Protein AF-A0A7U9Q1A0-F1 (afdb_monomer_lite)

Radius of gyration: 21.92 Å; chains: 1; bounding box: 42×41×67 Å

Structure (mmCIF, N/CA/C/O backbone):
data_AF-A0A7U9Q1A0-F1
#
_entry.id   AF-A0A7U9Q1A0-F1
#
loop_
_atom_site.group_PDB
_atom_site.id
_atom_site.type_symbol
_atom_site.label_atom_id
_atom_site.label_alt_id
_atom_site.label_comp_id
_atom_site.label_asym_id
_atom_site.label_entity_id
_atom_site.label_seq_id
_atom_site.pdbx_PDB_ins_code
_atom_site.Cartn_x
_atom_site.Cartn_y
_atom_site.Cartn_z
_atom_site.occupancy
_atom_site.B_iso_or_equiv
_atom_site.auth_seq_id
_atom_site.auth_comp_id
_atom_site.auth_asym_id
_atom_site.auth_atom_id
_atom_site.pdbx_PDB_model_num
ATOM 1 N N . MET A 1 1 ? 3.629 -5.678 -28.309 1.00 75.94 1 MET A N 1
ATOM 2 C CA . MET A 1 1 ? 3.107 -4.528 -27.542 1.00 75.94 1 MET A CA 1
ATOM 3 C C . MET A 1 1 ? 1.794 -4.875 -26.852 1.00 75.94 1 MET A C 1
ATOM 5 O O . MET A 1 1 ? 1.834 -5.005 -25.643 1.00 75.94 1 MET A O 1
ATOM 9 N N . ARG A 1 2 ? 0.699 -5.153 -27.579 1.00 79.12 2 ARG A N 1
ATOM 10 C CA . ARG A 1 2 ? -0.593 -5.603 -27.007 1.00 79.12 2 ARG A CA 1
ATOM 11 C C . ARG A 1 2 ? -0.468 -6.622 -25.863 1.00 79.12 2 ARG A C 1
ATOM 13 O O . ARG A 1 2 ? -0.875 -6.323 -24.754 1.00 79.12 2 ARG A O 1
ATOM 20 N N . GLU A 1 3 ? 0.180 -7.761 -26.109 1.00 81.19 3 GLU A N 1
ATOM 21 C CA . GLU A 1 3 ? 0.353 -8.835 -25.109 1.00 81.19 3 GLU A CA 1
ATOM 22 C C . GLU A 1 3 ? 1.039 -8.371 -23.814 1.00 81.19 3 GLU A C 1
ATOM 24 O O . GLU A 1 3 ? 0.723 -8.864 -22.742 1.00 81.19 3 GLU A O 1
ATOM 29 N N . ARG A 1 4 ? 1.957 -7.398 -23.892 1.00 81.75 4 ARG A N 1
ATOM 30 C CA . ARG A 1 4 ? 2.630 -6.841 -22.708 1.00 81.75 4 ARG A CA 1
ATOM 31 C C . ARG A 1 4 ? 1.710 -5.917 -21.911 1.00 81.75 4 ARG A C 1
ATOM 33 O O . ARG A 1 4 ? 1.727 -5.973 -20.691 1.00 81.75 4 ARG A O 1
ATOM 40 N N . GLY A 1 5 ? 0.890 -5.110 -22.589 1.00 80.75 5 GLY A N 1
ATOM 41 C CA . GLY A 1 5 ? -0.147 -4.310 -21.928 1.00 80.75 5 GLY A CA 1
ATOM 42 C C . GLY A 1 5 ? -1.235 -5.184 -21.293 1.00 80.75 5 GLY A C 1
ATOM 43 O O . GLY A 1 5 ? -1.665 -4.916 -20.179 1.00 80.75 5 GLY A O 1
ATOM 44 N N . GLU A 1 6 ? -1.630 -6.274 -21.960 1.00 82.31 6 GLU A N 1
ATOM 45 C CA . GLU A 1 6 ? -2.558 -7.274 -21.406 1.00 82.31 6 GLU A CA 1
ATOM 46 C C . GLU A 1 6 ? -1.963 -7.986 -20.186 1.00 82.31 6 GLU A C 1
ATOM 48 O O . GLU A 1 6 ? -2.653 -8.159 -19.186 1.00 82.31 6 GLU A O 1
ATOM 53 N N . ALA A 1 7 ? -0.678 -8.351 -20.232 1.00 81.81 7 ALA A N 1
ATOM 54 C CA . ALA A 1 7 ? 0.013 -8.956 -19.097 1.00 81.81 7 ALA A CA 1
ATOM 55 C C . ALA A 1 7 ? 0.120 -7.997 -17.900 1.00 81.81 7 ALA A C 1
ATOM 57 O O . ALA A 1 7 ? -0.088 -8.421 -16.768 1.00 81.81 7 ALA A O 1
ATOM 58 N N . ALA A 1 8 ? 0.399 -6.712 -18.138 1.00 76.00 8 ALA A N 1
ATOM 59 C CA . ALA A 1 8 ? 0.446 -5.704 -17.080 1.00 76.00 8 ALA A CA 1
ATOM 60 C C . ALA A 1 8 ? -0.922 -5.506 -16.410 1.00 76.00 8 ALA A C 1
ATOM 62 O O . ALA A 1 8 ? -1.002 -5.457 -15.185 1.00 76.00 8 ALA A O 1
ATOM 63 N N . LEU A 1 9 ? -1.999 -5.477 -17.201 1.00 77.25 9 LEU A N 1
ATOM 64 C CA . LEU A 1 9 ? -3.370 -5.446 -16.690 1.00 77.25 9 LEU A CA 1
ATOM 65 C C . LEU A 1 9 ? -3.720 -6.702 -15.887 1.00 77.25 9 LEU A C 1
ATOM 67 O O . LEU A 1 9 ? -4.260 -6.591 -14.793 1.00 77.25 9 LEU A O 1
ATOM 71 N N . ALA A 1 10 ? -3.389 -7.889 -16.402 1.00 76.94 10 ALA A N 1
ATOM 72 C CA . ALA A 1 10 ? -3.642 -9.154 -15.711 1.00 76.94 10 ALA A CA 1
ATOM 73 C C . ALA A 1 10 ? -2.857 -9.274 -14.393 1.00 76.94 10 ALA A C 1
ATOM 75 O O . ALA A 1 10 ? -3.302 -9.954 -13.475 1.00 76.94 10 ALA A O 1
ATOM 76 N N . ALA A 1 11 ? -1.705 -8.607 -14.301 1.00 73.00 11 ALA A N 1
ATOM 77 C CA . ALA A 1 11 ? -0.895 -8.514 -13.092 1.00 73.00 11 ALA A CA 1
ATOM 78 C C . ALA A 1 11 ? -1.323 -7.371 -12.148 1.00 73.00 11 ALA A C 1
ATOM 80 O O . ALA A 1 11 ? -0.645 -7.138 -11.151 1.00 73.00 11 ALA A O 1
ATOM 81 N N . GLY A 1 12 ? -2.396 -6.632 -12.461 1.00 73.50 12 GLY A N 1
ATOM 82 C CA . GLY A 1 12 ? -2.887 -5.529 -11.630 1.00 73.50 12 GLY A CA 1
ATOM 83 C C . GLY A 1 12 ? -1.953 -4.315 -11.573 1.00 73.50 12 GLY A C 1
ATOM 84 O O . GLY A 1 12 ? -2.053 -3.502 -10.658 1.00 73.50 12 GLY A O 1
ATOM 85 N N . VAL A 1 13 ? -1.027 -4.168 -12.527 1.00 75.81 13 VAL A N 1
ATOM 86 C CA . VAL A 1 13 ? -0.069 -3.055 -12.533 1.00 75.81 13 VAL A CA 1
ATOM 87 C C . VAL A 1 13 ? -0.797 -1.767 -12.905 1.00 75.81 13 VAL A C 1
ATOM 89 O O . VAL A 1 13 ? -1.195 -1.581 -14.057 1.00 75.81 13 VAL A O 1
ATOM 92 N N . ALA A 1 14 ? -0.939 -0.846 -11.953 1.00 76.31 14 ALA A N 1
ATOM 93 C CA . ALA A 1 14 ? -1.473 0.482 -12.235 1.00 76.31 14 ALA A CA 1
ATOM 94 C C . ALA A 1 14 ? -0.546 1.228 -13.212 1.00 76.31 14 ALA A C 1
ATOM 96 O O . ALA A 1 14 ? 0.677 1.216 -13.054 1.00 76.31 14 ALA A O 1
ATOM 97 N N . ALA A 1 15 ? -1.121 1.840 -14.251 1.00 82.00 15 ALA A N 1
ATOM 98 C CA . ALA A 1 15 ? -0.381 2.426 -15.374 1.00 82.00 15 ALA A CA 1
ATOM 99 C C . ALA A 1 15 ? 0.570 3.564 -14.961 1.00 82.00 15 ALA A C 1
ATOM 101 O O . ALA A 1 15 ? 1.554 3.824 -15.641 1.00 82.00 15 ALA A O 1
ATOM 102 N N . ASP A 1 16 ? 0.270 4.233 -13.857 1.00 77.19 16 ASP A N 1
ATOM 103 C CA . ASP A 1 16 ? 1.029 5.331 -13.266 1.00 77.19 16 ASP A CA 1
ATOM 104 C C . ASP A 1 16 ? 1.995 4.891 -12.155 1.00 77.19 16 ASP A C 1
ATOM 106 O O . ASP A 1 16 ? 2.764 5.703 -11.630 1.00 77.19 16 ASP A O 1
ATOM 110 N N . SER A 1 17 ? 1.968 3.609 -11.789 1.00 72.88 17 SER A N 1
ATOM 111 C CA . SER A 1 17 ? 2.832 3.070 -10.747 1.00 72.88 17 SER A CA 1
ATOM 112 C C . SER A 1 17 ? 4.293 2.998 -11.205 1.00 72.88 17 SER A C 1
ATOM 114 O O . SER A 1 17 ? 4.582 2.778 -12.384 1.00 72.88 17 SER A O 1
ATOM 116 N N . PRO A 1 18 ? 5.263 3.044 -10.277 1.00 71.12 18 PRO A N 1
ATOM 117 C CA . PRO A 1 18 ? 6.662 2.765 -10.602 1.00 71.12 18 PRO A CA 1
ATOM 118 C C . PRO A 1 18 ? 6.877 1.415 -11.314 1.00 71.12 18 PRO A C 1
ATOM 120 O O . PRO A 1 18 ? 7.797 1.287 -12.122 1.00 71.12 18 PRO A O 1
ATOM 123 N N . ALA A 1 19 ? 6.012 0.424 -11.062 1.00 74.88 19 ALA A N 1
ATOM 124 C CA . ALA A 1 19 ? 6.059 -0.890 -11.701 1.00 74.88 19 ALA A CA 1
ATOM 125 C C . ALA A 1 19 ? 5.675 -0.864 -13.195 1.00 74.88 19 ALA A C 1
ATOM 127 O O . ALA A 1 19 ? 6.106 -1.743 -13.945 1.00 74.88 19 ALA A O 1
ATOM 128 N N . ALA A 1 20 ? 4.932 0.148 -13.660 1.00 82.19 20 ALA A N 1
ATOM 129 C CA . ALA A 1 20 ? 4.623 0.328 -15.079 1.00 82.19 20 ALA A CA 1
ATOM 130 C C . ALA A 1 20 ? 5.815 0.875 -15.882 1.00 82.19 20 ALA A C 1
ATOM 132 O O . ALA A 1 20 ? 5.937 0.580 -17.071 1.00 82.19 20 ALA A O 1
ATOM 133 N N . GLY A 1 21 ? 6.739 1.605 -15.248 1.00 85.44 21 GLY A N 1
ATOM 134 C CA . GLY A 1 21 ? 7.907 2.206 -15.906 1.00 85.44 21 GLY A CA 1
ATOM 135 C C . GLY A 1 21 ? 8.743 1.224 -16.750 1.00 85.44 21 GLY A C 1
ATOM 136 O O . GLY A 1 21 ? 9.007 1.512 -17.922 1.00 85.44 21 GLY A O 1
ATOM 137 N N . PRO A 1 22 ? 9.134 0.052 -16.215 1.00 80.62 22 PRO A N 1
ATOM 138 C CA . PRO A 1 22 ? 9.830 -0.986 -16.979 1.00 80.62 22 PRO A CA 1
ATOM 139 C C . PRO A 1 22 ? 8.995 -1.597 -18.104 1.00 80.62 22 PRO A C 1
ATOM 141 O O . PRO A 1 22 ? 9.515 -1.837 -19.192 1.00 80.62 22 PRO A O 1
ATOM 144 N N . VAL A 1 23 ? 7.694 -1.799 -17.881 1.00 86.25 23 VAL A N 1
ATOM 145 C CA . VAL A 1 23 ? 6.787 -2.303 -18.921 1.00 86.25 23 VAL A CA 1
ATOM 146 C C . VAL A 1 23 ? 6.715 -1.306 -20.080 1.00 86.25 23 VAL A C 1
ATOM 148 O O . VAL A 1 23 ? 6.789 -1.703 -21.242 1.00 86.25 23 VAL A O 1
ATOM 151 N N . VAL A 1 24 ? 6.648 -0.004 -19.784 1.00 89.81 24 VAL A N 1
ATOM 152 C CA . VAL A 1 24 ? 6.728 1.065 -20.790 1.00 89.81 24 VAL A CA 1
ATOM 153 C C . VAL A 1 24 ? 8.072 1.028 -21.518 1.00 89.81 24 VAL A C 1
ATOM 155 O O . VAL A 1 24 ? 8.086 1.104 -22.744 1.00 89.81 24 VAL A O 1
ATOM 158 N N . ALA A 1 25 ? 9.190 0.850 -20.809 1.00 87.81 25 ALA A N 1
ATOM 159 C CA . ALA A 1 25 ? 10.509 0.742 -21.435 1.00 87.81 25 ALA A CA 1
ATOM 160 C C . ALA A 1 25 ? 10.592 -0.453 -22.404 1.00 87.81 25 ALA A C 1
ATOM 162 O O . ALA A 1 25 ? 11.069 -0.306 -23.529 1.00 87.81 25 ALA A O 1
ATOM 163 N N . GLU A 1 26 ? 10.060 -1.620 -22.029 1.00 88.50 26 GLU A N 1
ATOM 164 C CA . GLU A 1 26 ? 9.970 -2.778 -22.926 1.00 88.50 26 GLU A CA 1
ATOM 165 C C . GLU A 1 26 ? 9.066 -2.526 -24.137 1.00 88.50 26 GLU A C 1
ATOM 167 O O . GLU A 1 26 ? 9.381 -2.945 -25.255 1.00 88.50 26 GLU A O 1
ATOM 172 N N . LEU A 1 27 ? 7.926 -1.862 -23.927 1.00 90.62 27 LEU A N 1
ATOM 173 C CA . LEU A 1 27 ? 6.995 -1.504 -24.995 1.00 90.62 27 LEU A CA 1
ATOM 174 C C . LEU A 1 27 ? 7.656 -0.565 -26.006 1.00 90.62 27 LEU A C 1
ATOM 176 O O . LEU A 1 27 ? 7.572 -0.821 -27.209 1.00 90.62 27 LEU A O 1
ATOM 180 N N . VAL A 1 28 ? 8.358 0.463 -25.526 1.00 90.94 28 VAL A N 1
ATOM 181 C CA . VAL A 1 28 ? 9.113 1.404 -26.360 1.00 90.94 28 VAL A CA 1
ATOM 182 C C . VAL A 1 28 ? 10.250 0.677 -27.075 1.00 90.94 28 VAL A C 1
ATOM 184 O O . VAL A 1 28 ? 10.377 0.809 -28.290 1.00 90.94 28 VAL A O 1
ATOM 187 N N . ALA A 1 29 ? 11.016 -0.172 -26.385 1.00 88.75 29 ALA A N 1
ATOM 188 C CA . ALA A 1 29 ? 12.089 -0.961 -26.992 1.00 88.75 29 ALA A CA 1
ATOM 189 C C . ALA A 1 29 ? 11.584 -1.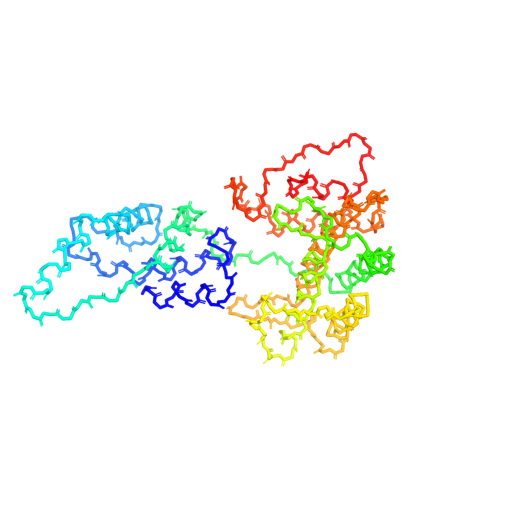891 -28.111 1.00 88.75 29 ALA A C 1
ATOM 191 O O . ALA A 1 29 ? 12.233 -2.022 -29.147 1.00 88.75 29 ALA A O 1
ATOM 192 N N . ALA A 1 30 ? 10.407 -2.501 -27.943 1.00 87.88 30 ALA A N 1
ATOM 193 C CA . ALA A 1 30 ? 9.772 -3.317 -28.978 1.00 87.88 30 ALA A CA 1
ATOM 194 C C . ALA A 1 30 ? 9.204 -2.480 -30.140 1.00 87.88 30 ALA A C 1
ATOM 196 O O . ALA A 1 30 ? 9.075 -2.981 -31.259 1.00 87.88 30 ALA A O 1
ATOM 197 N N . TRP A 1 31 ? 8.845 -1.222 -29.885 1.00 92.25 31 TRP A N 1
ATOM 198 C CA . TRP A 1 31 ? 8.320 -0.296 -30.882 1.00 92.25 31 TRP A CA 1
ATOM 199 C C . TRP A 1 31 ? 9.413 0.359 -31.731 1.00 92.25 31 TRP A C 1
ATOM 201 O O . TRP A 1 31 ? 9.223 0.481 -32.940 1.00 92.25 31 TRP A O 1
ATOM 211 N N . LEU A 1 32 ? 10.558 0.734 -31.152 1.00 90.88 32 LEU A N 1
ATOM 212 C CA . LEU A 1 32 ? 11.635 1.461 -31.846 1.00 90.88 32 LEU A CA 1
ATOM 213 C C . LEU A 1 32 ? 12.037 0.837 -33.203 1.00 90.88 32 LEU A C 1
ATOM 215 O O . LEU A 1 32 ? 12.056 1.569 -34.196 1.00 90.88 32 LEU A O 1
ATOM 219 N N . PRO A 1 33 ? 12.248 -0.494 -33.338 1.00 90.00 33 PRO A N 1
ATOM 220 C CA . PRO A 1 33 ? 12.604 -1.104 -34.623 1.00 90.00 33 PRO A CA 1
ATOM 221 C C . PRO A 1 33 ? 11.543 -0.915 -35.716 1.00 90.00 33 PRO A C 1
ATOM 223 O O . PRO A 1 33 ? 11.869 -0.893 -36.901 1.00 90.00 33 PRO A O 1
ATOM 226 N N . THR A 1 34 ? 10.270 -0.749 -35.337 1.00 89.19 34 THR A N 1
ATOM 227 C CA . THR A 1 34 ? 9.166 -0.530 -36.288 1.00 89.19 34 THR A CA 1
ATOM 228 C C . THR A 1 34 ? 9.217 0.850 -36.943 1.00 89.19 34 THR A C 1
ATOM 230 O O . THR A 1 34 ? 8.599 1.060 -37.985 1.00 89.19 34 THR A O 1
ATOM 233 N N . GLN A 1 35 ? 9.971 1.790 -36.364 1.00 91.56 35 GLN A N 1
ATOM 234 C CA . GLN A 1 35 ? 10.058 3.167 -36.841 1.00 91.56 35 GLN A CA 1
ATOM 235 C C . GLN A 1 35 ? 11.174 3.387 -37.867 1.00 91.56 35 GLN A C 1
ATOM 237 O O . GLN A 1 35 ? 11.235 4.467 -38.452 1.00 91.56 35 GLN A O 1
ATOM 242 N N . ALA A 1 36 ? 12.017 2.383 -38.135 1.00 86.38 36 ALA A N 1
ATOM 243 C CA . ALA A 1 36 ? 13.218 2.509 -38.966 1.00 86.38 36 ALA A CA 1
ATOM 244 C C . ALA A 1 36 ? 12.968 3.065 -40.385 1.00 86.38 36 ALA A C 1
ATOM 246 O O . ALA A 1 36 ? 13.856 3.677 -40.968 1.00 86.38 36 ALA A O 1
ATOM 247 N N . GLY A 1 37 ? 11.767 2.870 -40.943 1.00 82.88 37 GLY A N 1
ATOM 248 C CA . GLY A 1 37 ? 11.377 3.385 -42.264 1.00 82.88 37 GLY A CA 1
ATOM 249 C C . GLY A 1 37 ? 10.651 4.735 -42.255 1.00 82.88 37 GLY A C 1
ATOM 250 O O . GLY A 1 37 ? 10.185 5.176 -43.304 1.00 82.88 37 GLY A O 1
ATOM 251 N N . THR A 1 38 ? 10.488 5.372 -41.094 1.00 86.69 38 THR A N 1
ATOM 252 C CA . THR A 1 38 ? 9.766 6.647 -40.963 1.00 86.69 38 THR A CA 1
ATOM 253 C C . THR A 1 38 ? 10.690 7.853 -41.144 1.00 86.69 38 THR A C 1
ATOM 255 O O . THR A 1 38 ? 11.909 7.745 -41.028 1.00 86.69 38 THR A O 1
ATOM 258 N N . ALA A 1 39 ? 10.111 9.027 -41.417 1.00 79.31 39 ALA A N 1
ATOM 259 C CA . ALA A 1 39 ? 10.866 10.274 -41.371 1.00 79.31 39 ALA A CA 1
ATOM 260 C C . ALA A 1 39 ? 11.340 10.534 -39.929 1.00 79.31 39 ALA A C 1
ATOM 262 O O . ALA A 1 39 ? 10.522 10.514 -39.001 1.00 79.31 39 ALA A O 1
ATOM 263 N N . ASP A 1 40 ? 12.649 10.764 -39.771 1.00 85.31 40 ASP A N 1
ATOM 264 C CA . ASP A 1 40 ? 13.322 11.053 -38.493 1.00 85.31 40 ASP A CA 1
ATOM 265 C C . ASP A 1 40 ? 13.041 9.983 -37.415 1.00 85.31 40 ASP A C 1
ATOM 267 O O . ASP A 1 40 ? 12.246 10.214 -36.496 1.00 85.31 40 ASP A O 1
ATOM 271 N N . PRO A 1 41 ? 13.591 8.763 -37.571 1.00 88.75 41 PRO A N 1
ATOM 272 C CA . PRO A 1 41 ? 13.301 7.650 -36.679 1.00 88.75 41 PRO A CA 1
ATOM 273 C C . PRO A 1 41 ? 13.917 7.879 -35.286 1.00 88.75 41 PRO A C 1
ATOM 275 O O . PRO A 1 41 ? 15.091 8.236 -35.189 1.00 88.75 41 PRO A O 1
ATOM 278 N N . PRO A 1 42 ? 13.169 7.649 -34.193 1.00 87.75 42 PRO A N 1
ATOM 279 C CA . PRO A 1 42 ? 13.751 7.644 -32.856 1.00 87.75 42 PRO A CA 1
ATOM 280 C C . PRO A 1 42 ? 14.772 6.502 -32.721 1.00 87.75 42 PRO A C 1
ATOM 282 O O . PRO A 1 42 ? 14.491 5.363 -33.089 1.00 87.75 42 PRO A O 1
ATOM 285 N N . GLU A 1 43 ? 15.955 6.811 -32.183 1.00 84.69 43 GLU A N 1
ATOM 286 C CA . GLU A 1 43 ? 17.075 5.859 -32.069 1.00 84.69 43 GLU A CA 1
ATOM 287 C C . GLU A 1 43 ? 17.148 5.161 -30.703 1.00 84.69 43 GLU A C 1
ATOM 289 O O . GLU A 1 43 ? 17.794 4.123 -30.560 1.00 84.69 43 GLU A O 1
ATOM 294 N N . ARG A 1 44 ? 16.504 5.733 -29.683 1.00 85.81 44 ARG A N 1
ATOM 295 C CA . ARG A 1 44 ? 16.543 5.264 -28.293 1.00 85.81 44 ARG A CA 1
ATOM 296 C C . ARG A 1 44 ? 15.247 5.603 -27.568 1.00 85.81 44 ARG A C 1
ATOM 298 O O . ARG A 1 44 ? 14.449 6.397 -28.058 1.00 85.81 44 ARG A O 1
ATOM 305 N N . ASP A 1 45 ? 15.070 5.019 -26.390 1.00 88.94 45 ASP A N 1
ATOM 306 C CA . ASP A 1 45 ? 14.019 5.424 -25.461 1.00 88.94 45 ASP A CA 1
ATOM 307 C C . ASP A 1 45 ? 14.396 6.770 -24.816 1.00 88.94 45 ASP A C 1
ATOM 309 O O . ASP A 1 45 ? 15.403 6.868 -24.116 1.00 88.94 45 ASP A O 1
ATOM 313 N N . ASP A 1 46 ? 13.625 7.814 -25.117 1.00 87.12 46 ASP A N 1
ATOM 314 C CA . ASP A 1 46 ? 13.672 9.159 -24.535 1.00 87.12 46 ASP A CA 1
ATOM 315 C C . ASP A 1 46 ? 12.276 9.810 -24.624 1.00 87.12 46 ASP A C 1
ATOM 317 O O . ASP A 1 46 ? 11.372 9.261 -25.267 1.00 87.12 46 ASP A O 1
ATOM 321 N N . ALA A 1 47 ? 12.047 10.977 -24.004 1.00 87.50 47 ALA A N 1
ATOM 322 C CA . ALA A 1 47 ? 10.719 11.602 -24.067 1.00 87.50 47 ALA A CA 1
ATOM 323 C C . ALA A 1 47 ? 10.204 11.899 -25.467 1.00 87.50 47 ALA A C 1
ATOM 325 O O . ALA A 1 47 ? 8.989 11.972 -25.674 1.00 87.50 47 ALA A O 1
ATOM 326 N N . ARG A 1 48 ? 11.091 12.104 -26.441 1.00 90.12 48 ARG A N 1
ATOM 327 C CA . ARG A 1 48 ? 10.667 12.322 -27.820 1.00 90.12 48 ARG A CA 1
ATOM 328 C C . ARG A 1 48 ? 10.083 11.031 -28.388 1.00 90.12 48 ARG A C 1
ATOM 330 O O . ARG A 1 48 ? 8.999 11.065 -28.970 1.00 90.12 48 ARG A O 1
ATOM 337 N N . ALA A 1 49 ? 10.774 9.911 -28.190 1.00 91.38 49 ALA A N 1
ATOM 338 C CA . ALA A 1 49 ? 10.308 8.591 -28.595 1.00 91.38 49 ALA A CA 1
ATOM 339 C C . ALA A 1 49 ? 8.979 8.221 -27.914 1.00 91.38 49 ALA A C 1
ATOM 341 O O . ALA A 1 49 ? 8.026 7.843 -28.599 1.00 91.38 49 ALA A O 1
ATOM 342 N N . ARG A 1 50 ? 8.877 8.408 -26.591 1.00 93.69 50 ARG A N 1
ATOM 343 C CA . ARG A 1 50 ? 7.664 8.095 -25.812 1.00 93.69 50 ARG A CA 1
ATOM 344 C C . ARG A 1 50 ? 6.456 8.929 -26.229 1.00 93.69 50 ARG A C 1
ATOM 346 O O . ARG A 1 50 ? 5.378 8.377 -26.437 1.00 93.69 50 ARG A O 1
ATOM 353 N N . ARG A 1 51 ? 6.641 10.238 -26.430 1.00 91.75 51 ARG A N 1
ATOM 354 C CA . ARG A 1 51 ? 5.583 11.142 -26.913 1.00 91.75 51 ARG A CA 1
ATOM 355 C C . ARG A 1 51 ? 5.079 10.741 -28.296 1.00 91.75 51 ARG A C 1
ATOM 357 O O . ARG A 1 51 ? 3.876 10.682 -28.511 1.00 91.75 51 ARG A O 1
ATOM 364 N N . ARG A 1 52 ? 5.987 10.390 -29.209 1.00 93.00 52 ARG A N 1
ATOM 365 C CA . ARG A 1 52 ? 5.621 9.933 -30.555 1.00 93.00 52 ARG A CA 1
ATOM 366 C C . ARG A 1 52 ? 4.839 8.618 -30.530 1.00 93.00 52 ARG A C 1
ATOM 368 O O . ARG A 1 52 ? 3.887 8.471 -31.290 1.00 93.00 52 ARG A O 1
ATOM 375 N N . LEU A 1 53 ? 5.219 7.666 -29.677 1.00 92.06 53 LEU A N 1
ATOM 376 C CA . LEU A 1 53 ? 4.449 6.432 -29.496 1.00 92.06 53 LEU A CA 1
ATOM 377 C C . LEU A 1 53 ? 3.049 6.726 -28.935 1.00 92.06 53 LEU A C 1
ATOM 379 O O . LEU A 1 53 ? 2.071 6.169 -29.431 1.00 92.06 53 LEU A O 1
ATOM 383 N N . LEU A 1 54 ? 2.938 7.621 -27.950 1.00 92.31 54 LEU A N 1
ATOM 384 C CA . LEU A 1 54 ? 1.646 8.049 -27.407 1.00 92.31 54 LEU A CA 1
ATOM 385 C C . LEU A 1 54 ? 0.748 8.656 -28.498 1.00 92.31 54 LEU A C 1
ATOM 387 O O . LEU A 1 54 ? -0.382 8.208 -28.659 1.00 92.31 54 LEU A O 1
ATOM 391 N N . GLU A 1 55 ? 1.269 9.589 -29.297 1.00 89.56 55 GLU A N 1
ATOM 392 C CA . GLU A 1 55 ? 0.540 10.206 -30.416 1.00 89.56 55 GLU A CA 1
ATOM 393 C C . GLU A 1 55 ? 0.052 9.160 -31.435 1.00 89.56 55 GLU A C 1
ATOM 395 O O . GLU A 1 55 ? -1.074 9.233 -31.923 1.00 89.56 55 GLU A O 1
ATOM 400 N N . GLN A 1 56 ? 0.871 8.145 -31.738 1.00 88.25 56 GLN A N 1
ATOM 401 C CA . GLN A 1 56 ? 0.481 7.050 -32.634 1.00 88.25 56 GLN A CA 1
ATOM 402 C C . GLN A 1 56 ? -0.641 6.185 -32.052 1.00 88.25 56 GLN A C 1
ATOM 404 O O . GLN A 1 56 ? -1.536 5.772 -32.792 1.00 88.25 56 GLN A O 1
ATOM 409 N N . LEU A 1 57 ? -0.598 5.903 -30.748 1.00 85.94 57 LEU A N 1
ATOM 410 C CA . LEU A 1 57 ? -1.640 5.139 -30.062 1.00 85.94 57 LEU A CA 1
ATOM 411 C C . LEU A 1 57 ? -2.957 5.918 -30.003 1.00 85.94 57 LEU A C 1
ATOM 413 O O . LEU A 1 57 ? -4.012 5.341 -30.255 1.00 85.94 57 LEU A O 1
ATOM 417 N N . GLU A 1 58 ? -2.898 7.220 -29.726 1.00 82.69 58 GLU A N 1
ATOM 418 C CA . GLU A 1 58 ? -4.072 8.096 -29.690 1.00 82.69 58 GLU A CA 1
ATOM 419 C C . GLU A 1 58 ? -4.709 8.242 -31.078 1.00 82.69 58 GLU A C 1
ATOM 421 O O . GLU A 1 58 ? -5.917 8.056 -31.211 1.00 82.69 58 GLU A O 1
ATOM 426 N N . ALA A 1 59 ? -3.905 8.459 -32.125 1.00 79.62 59 ALA A N 1
ATOM 427 C CA . ALA A 1 59 ? -4.393 8.514 -33.503 1.00 79.62 59 ALA A CA 1
ATOM 428 C C . ALA A 1 59 ? -5.014 7.179 -33.954 1.00 79.62 59 ALA A C 1
ATOM 430 O O . ALA A 1 59 ? -6.042 7.152 -34.629 1.00 79.62 59 ALA A O 1
ATOM 431 N N . ALA A 1 60 ? -4.426 6.044 -33.563 1.00 71.88 60 ALA A N 1
ATOM 432 C CA . ALA A 1 60 ? -4.978 4.726 -33.876 1.00 71.88 60 ALA A CA 1
ATOM 433 C C . ALA A 1 60 ? -6.309 4.441 -33.154 1.00 71.88 60 ALA A C 1
ATOM 435 O O . ALA A 1 60 ? -7.110 3.651 -33.655 1.00 71.88 60 ALA A O 1
ATOM 436 N N . ALA A 1 61 ? -6.549 5.081 -32.006 1.00 69.62 61 ALA A N 1
ATOM 437 C CA . ALA A 1 61 ? -7.781 4.962 -31.231 1.00 69.62 61 ALA A CA 1
ATOM 438 C C . ALA A 1 61 ? -8.910 5.894 -31.722 1.00 69.62 61 ALA A C 1
ATOM 440 O O . ALA A 1 61 ? -10.023 5.840 -31.193 1.00 69.62 61 ALA A O 1
ATOM 441 N N . GLU A 1 62 ? -8.671 6.745 -32.729 1.00 69.12 62 GLU A N 1
ATOM 442 C CA . GLU A 1 62 ? -9.701 7.638 -33.258 1.00 69.12 62 GLU A CA 1
ATOM 443 C C . GLU A 1 62 ? -10.827 6.851 -33.968 1.00 69.12 62 GLU A C 1
ATOM 445 O O . GLU A 1 62 ? -10.573 6.147 -34.954 1.00 69.12 62 GLU A O 1
ATOM 450 N N . PRO A 1 63 ? -12.108 7.014 -33.566 1.00 66.81 63 PRO A N 1
ATOM 451 C CA . PRO A 1 63 ? -13.211 6.166 -34.039 1.00 66.81 63 PRO A CA 1
ATOM 452 C C . PRO A 1 63 ? -13.427 6.154 -35.558 1.00 66.81 63 PRO A C 1
ATOM 454 O O . PRO A 1 63 ? -14.017 5.222 -36.106 1.00 66.81 63 PRO A O 1
ATOM 457 N N . HIS A 1 64 ? -13.009 7.211 -36.254 1.00 60.81 64 HIS A N 1
ATOM 458 C CA . HIS A 1 64 ? -13.150 7.328 -37.702 1.00 60.81 64 HIS A CA 1
ATOM 459 C C . HIS A 1 64 ? -12.010 6.624 -38.454 1.00 60.81 64 HIS A C 1
ATOM 461 O O . HIS A 1 64 ? -12.269 5.990 -39.478 1.00 60.81 64 HIS A O 1
ATOM 467 N N . ILE A 1 65 ? -10.786 6.662 -37.918 1.00 61.59 65 ILE A N 1
ATOM 468 C CA . ILE A 1 65 ? -9.628 5.914 -38.425 1.00 61.59 65 ILE A CA 1
ATOM 469 C C . ILE A 1 65 ? -9.850 4.415 -38.209 1.00 61.59 65 ILE A C 1
ATOM 471 O O . ILE A 1 65 ? -9.632 3.618 -39.123 1.00 61.59 65 ILE A O 1
ATOM 475 N N . GLU A 1 66 ? -10.384 4.030 -37.050 1.00 63.97 66 GLU A N 1
ATOM 476 C CA . GLU A 1 66 ? -10.721 2.638 -36.752 1.00 63.97 66 GLU A CA 1
ATOM 477 C C . GLU A 1 66 ? -11.780 2.089 -37.724 1.00 63.97 66 GLU A C 1
ATOM 479 O O . GLU A 1 66 ? -11.580 1.041 -38.344 1.00 63.97 66 GLU A O 1
ATOM 484 N N . ARG A 1 67 ? -12.883 2.824 -37.936 1.00 64.19 67 ARG A N 1
ATOM 485 C CA . ARG A 1 67 ? -13.921 2.439 -38.911 1.00 64.19 67 ARG A CA 1
ATOM 486 C C . ARG A 1 67 ? -13.375 2.354 -40.331 1.00 64.19 67 ARG A C 1
ATOM 488 O O . ARG A 1 67 ? -13.750 1.444 -41.065 1.00 64.19 67 ARG A O 1
ATOM 495 N N . TYR A 1 68 ? -12.494 3.273 -40.721 1.00 63.66 68 TYR A N 1
ATOM 496 C CA . TYR A 1 68 ? -11.860 3.257 -42.037 1.00 63.66 68 TYR A CA 1
ATOM 497 C C . TYR A 1 68 ? -11.004 1.995 -42.240 1.00 63.66 68 TYR A C 1
ATOM 499 O O . TYR A 1 68 ? -11.151 1.310 -43.252 1.00 63.66 68 TYR A O 1
ATOM 507 N N . TRP A 1 69 ? -10.179 1.614 -41.259 1.00 62.81 69 TRP A N 1
ATOM 508 C CA . TRP A 1 69 ? -9.379 0.386 -41.333 1.00 62.81 69 TRP A CA 1
ATOM 509 C C . TRP A 1 69 ? -10.221 -0.891 -41.290 1.00 62.81 69 TRP A C 1
ATOM 511 O O . TRP A 1 69 ? -9.943 -1.825 -42.044 1.00 62.81 69 TRP A O 1
ATOM 521 N N . GLN A 1 70 ? -11.287 -0.927 -40.486 1.00 67.12 70 GLN A N 1
ATOM 522 C CA . GLN A 1 70 ? -12.251 -2.035 -40.483 1.00 67.12 70 GLN A CA 1
ATOM 523 C C . GLN A 1 70 ? -12.886 -2.229 -41.866 1.00 67.12 70 GLN A C 1
ATOM 525 O O . GLN A 1 70 ? -13.015 -3.362 -42.339 1.00 67.12 70 GLN A O 1
ATOM 530 N N . LEU A 1 71 ? -13.224 -1.122 -42.533 1.00 64.31 71 LEU A N 1
ATOM 531 C CA . LEU A 1 71 ? -13.784 -1.108 -43.881 1.00 64.31 71 LEU A CA 1
ATOM 532 C C . LEU A 1 71 ? -12.751 -1.582 -44.917 1.00 64.31 71 LEU A C 1
ATOM 534 O O . LEU A 1 71 ? -13.084 -2.385 -45.787 1.00 64.31 71 LEU A O 1
ATOM 538 N N . MET A 1 72 ? -11.480 -1.191 -44.774 1.00 63.53 72 MET A N 1
ATOM 539 C CA . MET A 1 72 ? -10.386 -1.666 -45.630 1.00 63.53 72 MET A CA 1
ATOM 540 C C . MET A 1 72 ? -10.086 -3.163 -45.467 1.00 63.53 72 MET A C 1
ATOM 542 O O . MET A 1 72 ? -9.876 -3.856 -46.465 1.00 63.53 72 MET A O 1
ATOM 546 N N . CYS A 1 73 ? -10.091 -3.694 -44.243 1.00 65.69 73 CYS A N 1
ATOM 547 C CA . CYS A 1 73 ? -9.943 -5.132 -43.992 1.00 65.69 73 CYS A CA 1
ATOM 548 C C . CYS A 1 73 ? -11.103 -5.928 -44.606 1.00 65.69 73 CYS A C 1
ATOM 550 O O . CYS A 1 73 ? -10.862 -6.915 -45.303 1.00 65.69 73 CYS A O 1
ATOM 552 N N . ALA A 1 74 ? -12.343 -5.453 -44.433 1.00 68.88 74 ALA A N 1
ATOM 553 C CA . ALA A 1 74 ? -13.525 -6.064 -45.039 1.00 68.88 74 ALA A CA 1
ATOM 554 C C . ALA A 1 74 ? -13.459 -6.056 -46.577 1.00 68.88 74 ALA A C 1
ATOM 556 O O . ALA A 1 74 ? -13.703 -7.081 -47.209 1.00 68.88 74 ALA A O 1
ATOM 557 N N . ALA A 1 75 ? -13.062 -4.932 -47.182 1.00 58.75 75 ALA A N 1
ATOM 558 C CA . ALA A 1 75 ? -12.951 -4.788 -48.635 1.00 58.75 75 ALA A CA 1
ATOM 559 C C . ALA A 1 75 ? -11.821 -5.632 -49.253 1.00 58.75 75 ALA A C 1
ATOM 561 O O . ALA A 1 75 ? -11.907 -6.022 -50.415 1.00 58.75 75 ALA A O 1
ATOM 562 N N . THR A 1 76 ? -10.760 -5.920 -48.494 1.00 65.44 76 THR A N 1
ATOM 563 C CA . THR A 1 76 ? -9.588 -6.675 -48.975 1.00 65.44 76 THR A CA 1
ATOM 564 C C . THR A 1 76 ? -9.580 -8.143 -48.545 1.00 65.44 76 THR A C 1
ATOM 566 O O . THR A 1 76 ? -8.632 -8.861 -48.861 1.00 65.44 76 THR A O 1
ATOM 569 N N . GLY A 1 77 ? -10.611 -8.600 -47.823 1.00 62.38 77 GLY A N 1
ATOM 570 C CA . GLY A 1 77 ? -10.696 -9.965 -47.293 1.00 62.38 77 GLY A CA 1
ATOM 571 C C . GLY A 1 77 ? -9.604 -10.297 -46.271 1.00 62.38 77 GLY A C 1
ATOM 572 O O . GLY A 1 77 ? -9.305 -11.469 -46.045 1.00 62.38 77 GLY A O 1
ATOM 573 N N . ARG A 1 78 ? -8.971 -9.279 -45.677 1.00 63.28 78 ARG A N 1
ATOM 574 C CA . ARG A 1 78 ? -7.927 -9.457 -44.665 1.00 63.28 78 ARG A CA 1
ATOM 575 C C . ARG A 1 78 ? -8.563 -9.554 -43.278 1.00 63.28 78 ARG A C 1
ATOM 577 O O . ARG A 1 78 ? -9.511 -8.815 -43.003 1.00 63.28 78 ARG A O 1
ATOM 584 N N . PRO A 1 79 ? -8.044 -10.416 -42.385 1.00 61.94 79 PRO A N 1
ATOM 585 C CA . PRO A 1 79 ? -8.518 -10.460 -41.009 1.00 61.94 79 PRO A CA 1
ATOM 586 C C . PRO A 1 79 ? -8.330 -9.088 -40.354 1.00 61.94 79 PRO A C 1
ATOM 588 O O . PRO A 1 79 ? -7.313 -8.420 -40.566 1.00 61.94 79 PRO A O 1
ATOM 591 N N . GLN A 1 80 ? -9.328 -8.656 -39.583 1.00 54.59 80 GLN A N 1
ATOM 592 C CA . GLN A 1 80 ? -9.194 -7.442 -38.787 1.00 54.59 80 GLN A CA 1
ATOM 593 C C . GLN A 1 80 ? -8.137 -7.668 -37.699 1.00 54.59 80 GLN A C 1
ATOM 595 O O . GLN A 1 80 ? -8.098 -8.753 -37.108 1.00 54.59 80 GLN A O 1
ATOM 600 N N . PRO A 1 81 ? -7.270 -6.679 -37.430 1.00 59.38 81 PRO A N 1
ATOM 601 C CA . PRO A 1 81 ? -6.360 -6.769 -36.302 1.00 59.38 81 PRO A CA 1
ATOM 602 C C . PRO A 1 81 ? -7.157 -6.866 -34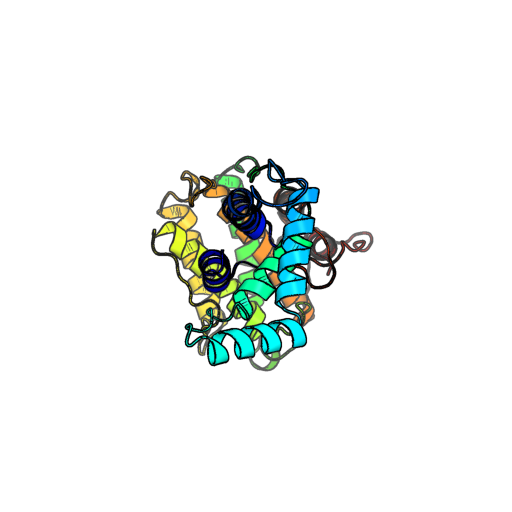.987 1.00 59.38 81 PRO A C 1
ATOM 604 O O . PRO A 1 81 ? -8.251 -6.304 -34.890 1.00 59.38 81 PRO A O 1
ATOM 607 N N . PRO A 1 82 ? -6.635 -7.576 -33.972 1.00 61.06 82 PRO A N 1
ATOM 608 C CA . PRO A 1 82 ? -7.272 -7.651 -32.661 1.00 61.06 82 PRO A CA 1
ATOM 609 C C . PRO A 1 82 ? -7.399 -6.255 -32.041 1.00 61.06 82 PRO A C 1
ATOM 611 O O . PRO A 1 82 ? -6.528 -5.403 -32.235 1.00 61.06 82 PRO A O 1
ATOM 614 N N . ARG A 1 83 ? -8.482 -6.027 -31.288 1.00 63.06 83 ARG A N 1
ATOM 615 C CA . ARG A 1 83 ? -8.714 -4.762 -30.580 1.00 63.06 83 ARG A CA 1
ATOM 616 C C . ARG A 1 83 ? -7.639 -4.534 -29.514 1.00 63.06 83 ARG A C 1
ATOM 618 O O . ARG A 1 83 ? -7.147 -5.474 -28.902 1.00 63.06 83 ARG A O 1
ATOM 625 N N . TRP A 1 84 ? -7.272 -3.270 -29.331 1.00 62.94 84 TRP A N 1
ATOM 626 C CA . TRP A 1 84 ? -6.313 -2.797 -28.326 1.00 62.94 84 TRP A CA 1
ATOM 627 C C . TRP A 1 84 ? -7.024 -2.095 -27.158 1.00 62.94 84 TRP A C 1
ATOM 629 O O . TRP A 1 84 ? -6.427 -1.258 -26.501 1.00 62.94 84 TRP A O 1
ATOM 639 N N . ASP A 1 85 ? -8.300 -2.381 -26.917 1.00 72.75 85 ASP A N 1
ATOM 640 C CA . ASP A 1 85 ? -9.183 -1.618 -26.022 1.00 72.75 85 ASP A CA 1
ATOM 641 C C . ASP A 1 85 ? -8.587 -1.335 -24.630 1.00 72.75 85 ASP A C 1
ATOM 643 O O . ASP A 1 85 ? -8.212 -0.198 -24.342 1.00 72.75 85 ASP A O 1
ATOM 647 N N . ALA A 1 86 ? -8.440 -2.346 -23.777 1.00 74.50 86 ALA A N 1
ATOM 648 C CA . ALA A 1 86 ? -7.918 -2.162 -22.428 1.00 74.50 86 ALA A CA 1
ATOM 649 C C . ALA A 1 86 ? -6.394 -1.968 -22.438 1.00 74.50 86 ALA A C 1
ATOM 651 O O . ALA A 1 86 ? -5.869 -1.062 -21.796 1.00 74.50 86 ALA A O 1
ATOM 652 N N . ALA A 1 87 ? -5.671 -2.780 -23.214 1.00 81.44 87 ALA A N 1
ATOM 653 C CA . ALA A 1 87 ? -4.207 -2.766 -23.241 1.00 81.44 87 ALA A CA 1
ATOM 654 C C . ALA A 1 87 ? -3.623 -1.484 -23.857 1.00 81.44 87 ALA A C 1
ATOM 656 O O . ALA A 1 87 ? -2.586 -0.992 -23.415 1.00 81.44 87 ALA A O 1
ATOM 657 N N . GLY A 1 88 ? -4.279 -0.929 -24.874 1.00 83.44 88 GLY A N 1
ATOM 658 C CA . GLY A 1 88 ? -3.926 0.343 -25.498 1.00 83.44 88 GLY A CA 1
ATOM 659 C C . GLY A 1 88 ? -4.262 1.532 -24.606 1.00 83.44 88 GLY A C 1
ATOM 660 O O . GLY A 1 88 ? -3.421 2.416 -24.464 1.00 83.44 88 GLY A O 1
ATOM 661 N N . ALA A 1 89 ? -5.423 1.520 -23.939 1.00 83.50 89 ALA A N 1
ATOM 662 C CA . ALA A 1 89 ? -5.770 2.531 -22.938 1.00 83.50 89 ALA A CA 1
ATOM 663 C C . ALA A 1 89 ? -4.770 2.537 -21.771 1.00 83.50 89 ALA A C 1
ATOM 665 O O . ALA A 1 89 ? -4.254 3.596 -21.414 1.00 83.50 89 ALA A O 1
ATOM 666 N N . TRP A 1 90 ? -4.424 1.355 -21.250 1.00 89.38 90 TRP A N 1
ATOM 667 C CA . TRP A 1 90 ? -3.384 1.192 -20.234 1.00 89.38 90 TRP A CA 1
ATOM 668 C C . TRP A 1 90 ? -2.026 1.707 -20.726 1.00 89.38 90 TRP A C 1
ATOM 670 O O . TRP A 1 90 ? -1.390 2.506 -20.048 1.00 89.38 90 TRP A O 1
ATOM 680 N N . THR A 1 91 ? -1.606 1.330 -21.940 1.00 90.06 91 THR A N 1
ATOM 681 C CA . THR A 1 91 ? -0.310 1.753 -22.504 1.00 90.06 91 THR A CA 1
ATOM 682 C C . THR A 1 91 ? -0.241 3.270 -22.692 1.00 90.06 91 THR A C 1
ATOM 684 O O . THR A 1 91 ? 0.775 3.886 -22.374 1.00 90.06 91 THR A O 1
ATOM 687 N N . ALA A 1 92 ? -1.316 3.891 -23.184 1.00 89.19 92 ALA A N 1
ATOM 688 C CA . ALA A 1 92 ? -1.396 5.340 -23.339 1.00 89.19 92 ALA A CA 1
ATOM 689 C C . ALA A 1 92 ? -1.370 6.052 -21.978 1.00 89.19 92 ALA A C 1
ATOM 691 O O . ALA A 1 92 ? -0.641 7.029 -21.812 1.00 89.19 92 ALA A O 1
ATOM 692 N N . ALA A 1 93 ? -2.112 5.547 -20.987 1.00 85.88 93 ALA A N 1
ATOM 693 C CA . ALA A 1 93 ? -2.069 6.062 -19.620 1.00 85.88 93 ALA A CA 1
ATOM 694 C C . ALA A 1 93 ? -0.656 5.957 -19.019 1.00 85.88 93 ALA A C 1
ATOM 696 O O . ALA A 1 93 ? -0.154 6.934 -18.466 1.00 85.88 93 ALA A O 1
ATOM 697 N N . ALA A 1 94 ? 0.025 4.828 -19.228 1.00 88.31 94 ALA A N 1
ATOM 698 C CA . ALA A 1 94 ? 1.373 4.604 -18.723 1.00 88.31 94 ALA A CA 1
ATOM 699 C C . ALA A 1 94 ? 2.413 5.508 -19.399 1.00 88.31 94 ALA A C 1
ATOM 701 O O . ALA A 1 94 ? 3.281 6.067 -18.735 1.00 88.31 94 ALA A O 1
ATOM 702 N N . LEU A 1 95 ? 2.305 5.743 -20.709 1.00 90.62 95 LEU A N 1
ATOM 703 C CA . LEU A 1 95 ? 3.168 6.699 -21.412 1.00 90.62 95 LEU A CA 1
ATOM 704 C C . LEU A 1 95 ? 2.962 8.146 -20.938 1.00 90.62 95 LEU A C 1
ATOM 706 O O . LEU A 1 95 ? 3.927 8.909 -20.910 1.00 90.62 95 LEU A O 1
ATOM 710 N N . ARG A 1 96 ? 1.739 8.529 -20.538 1.00 89.75 96 ARG A N 1
ATOM 711 C CA . ARG A 1 96 ? 1.478 9.851 -19.937 1.00 89.75 96 ARG A CA 1
ATOM 712 C C . ARG A 1 96 ? 2.080 9.977 -18.541 1.00 89.75 96 ARG A C 1
ATOM 714 O O . ARG A 1 96 ? 2.625 11.029 -18.222 1.00 89.75 96 ARG A O 1
ATOM 721 N N . ALA A 1 97 ? 1.995 8.921 -17.735 1.00 83.94 97 ALA A N 1
ATOM 722 C CA . ALA A 1 97 ? 2.548 8.902 -16.384 1.00 83.94 97 ALA A CA 1
ATOM 723 C C . ALA A 1 97 ? 4.083 8.765 -16.359 1.00 83.94 97 ALA A C 1
ATOM 725 O O . ALA A 1 97 ? 4.734 9.256 -15.437 1.00 83.94 97 ALA A O 1
ATOM 726 N N . HIS A 1 98 ? 4.674 8.165 -17.399 1.00 84.62 98 HIS A N 1
ATOM 727 C CA . HIS A 1 98 ? 6.117 7.955 -17.549 1.00 84.62 98 HIS A CA 1
ATOM 728 C C . HIS A 1 98 ? 6.665 8.609 -18.834 1.00 84.62 98 HIS A C 1
ATOM 730 O O . HIS A 1 98 ? 7.168 7.903 -19.717 1.00 84.62 98 HIS A O 1
ATOM 736 N N . PRO A 1 99 ? 6.592 9.950 -18.965 1.00 84.44 99 PRO A N 1
ATOM 737 C CA . PRO A 1 99 ? 6.912 10.649 -20.210 1.00 84.44 99 PRO A CA 1
ATOM 738 C C . PRO A 1 99 ? 8.400 10.608 -20.565 1.00 84.44 99 PRO A C 1
ATOM 740 O O . PRO A 1 99 ? 8.738 10.718 -21.735 1.00 84.44 99 PRO A O 1
ATOM 743 N N . GLU A 1 100 ? 9.280 10.421 -19.584 1.00 83.12 100 GLU A N 1
ATOM 744 C CA . GLU A 1 100 ? 10.713 10.183 -19.764 1.00 83.12 100 GLU A CA 1
ATOM 745 C C . GLU A 1 100 ? 11.037 8.749 -19.321 1.00 83.12 100 GLU A C 1
ATOM 747 O O . GLU A 1 100 ? 10.375 8.232 -18.409 1.00 83.12 100 GLU A O 1
ATOM 752 N N . PRO A 1 101 ? 12.054 8.089 -19.905 1.00 72.06 101 PRO A N 1
ATOM 753 C CA . PRO A 1 101 ? 12.646 6.918 -19.280 1.00 72.06 101 PRO A CA 1
ATOM 754 C C . PRO A 1 101 ? 13.125 7.309 -17.886 1.00 72.06 101 PRO A C 1
ATOM 756 O O . PRO A 1 101 ? 14.036 8.122 -17.722 1.00 72.06 101 PRO A O 1
ATOM 759 N N . GLY A 1 102 ? 12.472 6.750 -16.866 1.00 60.22 102 GLY A N 1
ATOM 760 C CA . GLY A 1 102 ? 12.960 6.875 -15.502 1.00 60.22 102 GLY A CA 1
ATOM 761 C C . GLY A 1 102 ? 14.387 6.326 -15.420 1.00 60.22 102 GLY A C 1
ATOM 762 O O . GLY A 1 102 ? 14.759 5.471 -16.235 1.00 60.22 102 GLY A O 1
ATOM 763 N N . PRO A 1 103 ? 15.204 6.771 -14.448 1.00 51.16 103 PRO A N 1
ATOM 764 C CA . PRO A 1 103 ? 16.386 5.995 -14.096 1.00 51.16 103 PRO A CA 1
ATOM 765 C C . PRO A 1 103 ? 15.902 4.556 -13.871 1.00 51.16 103 PRO A C 1
ATOM 767 O O . PRO A 1 103 ? 14.923 4.360 -13.148 1.00 51.16 103 PRO A O 1
ATOM 770 N N . GLY A 1 104 ? 16.483 3.576 -14.577 1.00 53.03 104 GLY A N 1
ATOM 771 C CA . GLY A 1 104 ? 16.060 2.174 -14.459 1.00 53.03 104 GLY A CA 1
ATOM 772 C C . GLY A 1 104 ? 15.913 1.799 -12.986 1.00 53.03 104 GLY A C 1
ATOM 773 O O . GLY A 1 104 ? 16.699 2.310 -12.197 1.00 53.03 104 GLY A O 1
ATOM 774 N N . VAL A 1 105 ? 14.891 1.006 -12.627 1.00 52.50 105 VAL A N 1
ATOM 775 C CA . VAL A 1 105 ? 14.430 0.785 -11.237 1.00 52.50 105 VAL A CA 1
ATOM 776 C C . VAL A 1 105 ? 15.605 0.749 -10.260 1.00 52.50 105 VAL A C 1
ATOM 778 O O . VAL A 1 105 ? 16.286 -0.265 -10.118 1.00 52.50 105 VAL A O 1
ATOM 781 N N . VAL A 1 106 ? 15.858 1.881 -9.600 1.00 56.66 106 VAL A N 1
ATOM 782 C CA . VAL A 1 106 ? 16.837 1.954 -8.523 1.00 56.66 106 VAL A CA 1
ATOM 783 C C . VAL A 1 106 ? 16.060 1.629 -7.271 1.00 56.66 106 VAL A C 1
ATOM 785 O O . VAL A 1 106 ? 15.359 2.480 -6.724 1.00 56.66 106 VAL A O 1
ATOM 788 N N . LEU A 1 107 ? 16.137 0.370 -6.856 1.00 63.12 107 LEU A N 1
ATOM 789 C CA . LEU A 1 107 ? 15.586 -0.021 -5.572 1.00 63.12 107 LEU A CA 1
ATOM 790 C C . LEU A 1 107 ? 16.291 0.782 -4.471 1.00 63.12 107 LEU A C 1
ATOM 792 O O . LEU A 1 107 ? 17.516 0.955 -4.531 1.00 63.12 107 LEU A O 1
ATOM 796 N N . PRO A 1 108 ? 15.550 1.276 -3.466 1.00 68.50 108 PRO A N 1
ATOM 797 C CA . PRO A 1 108 ? 16.185 1.856 -2.298 1.00 68.50 108 PRO A CA 1
ATOM 798 C C . PRO A 1 108 ? 17.104 0.809 -1.644 1.00 68.50 108 PRO A C 1
ATOM 800 O O . PRO A 1 108 ? 16.877 -0.399 -1.791 1.00 68.50 108 PRO A O 1
ATOM 803 N N . PRO A 1 109 ? 18.157 1.241 -0.929 1.00 73.38 109 PRO A N 1
ATOM 804 C CA . PRO A 1 109 ? 18.999 0.310 -0.192 1.00 73.38 109 PRO A CA 1
ATOM 805 C C . PRO A 1 109 ? 18.136 -0.529 0.755 1.00 73.38 109 PRO A C 1
ATOM 807 O O . PRO A 1 109 ? 17.198 -0.014 1.366 1.00 73.38 109 PRO A O 1
ATOM 810 N N . ALA A 1 110 ? 18.462 -1.819 0.877 1.00 79.50 110 ALA A N 1
ATOM 811 C CA . ALA A 1 110 ? 17.744 -2.713 1.776 1.00 79.50 110 ALA A CA 1
ATOM 812 C C . ALA A 1 110 ? 17.764 -2.141 3.207 1.00 79.50 110 ALA A C 1
ATOM 814 O O . ALA A 1 110 ? 18.847 -1.799 3.699 1.00 79.50 110 ALA A O 1
ATOM 815 N N . PRO A 1 111 ? 16.607 -2.035 3.885 1.00 88.38 111 PRO A N 1
ATOM 816 C CA . PRO A 1 111 ? 16.592 -1.656 5.288 1.00 88.38 111 PRO A CA 1
ATOM 817 C C . PRO A 1 111 ? 17.222 -2.764 6.139 1.00 88.38 111 PRO A C 1
ATOM 819 O O . PRO A 1 111 ? 17.337 -3.916 5.710 1.00 88.38 111 PRO A O 1
ATOM 822 N N . ASP A 1 112 ? 17.598 -2.432 7.375 1.00 94.12 112 ASP A N 1
ATOM 823 C CA . ASP A 1 112 ? 17.952 -3.460 8.352 1.00 94.12 112 ASP A CA 1
ATOM 824 C C . ASP A 1 112 ? 16.755 -4.401 8.559 1.00 94.12 112 ASP A C 1
ATOM 826 O O . ASP A 1 112 ? 15.655 -3.964 8.900 1.00 94.12 112 ASP A O 1
ATOM 830 N N . ALA A 1 113 ? 16.966 -5.698 8.326 1.00 93.69 113 ALA A N 1
ATOM 831 C CA . ALA A 1 113 ? 15.896 -6.690 8.309 1.00 93.69 113 ALA A CA 1
ATOM 832 C C . ALA A 1 113 ? 15.165 -6.796 9.655 1.00 93.69 113 ALA A C 1
ATOM 834 O O . ALA A 1 113 ? 13.941 -6.910 9.687 1.00 93.69 113 ALA A O 1
ATOM 835 N N . GLN A 1 114 ? 15.906 -6.742 10.766 1.00 94.75 114 GLN A N 1
AT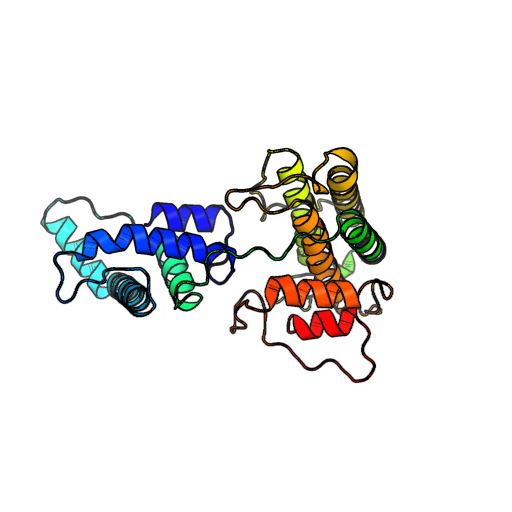OM 836 C CA . GLN A 1 114 ? 15.321 -6.841 12.104 1.00 94.75 114 GLN A CA 1
ATOM 837 C C . GLN A 1 114 ? 14.540 -5.578 12.453 1.00 94.75 114 GLN A C 1
ATOM 839 O O . GLN A 1 114 ? 13.453 -5.659 13.025 1.00 94.75 114 GLN A O 1
ATOM 844 N N . ARG A 1 115 ? 15.048 -4.407 12.058 1.00 96.38 115 ARG A N 1
ATOM 845 C CA . ARG A 1 115 ? 14.333 -3.151 12.240 1.00 96.38 115 ARG A CA 1
ATOM 846 C C . ARG A 1 115 ? 13.061 -3.091 11.399 1.00 96.38 115 ARG A C 1
ATOM 848 O O . ARG A 1 115 ? 12.023 -2.721 11.939 1.00 96.38 115 ARG A O 1
ATOM 855 N N . ALA A 1 116 ? 13.117 -3.493 10.129 1.00 94.88 116 ALA A N 1
ATOM 856 C CA . ALA A 1 116 ? 11.948 -3.535 9.251 1.00 94.88 116 ALA A CA 1
ATOM 857 C C . ALA A 1 116 ? 10.859 -4.473 9.798 1.00 94.88 116 ALA A C 1
ATOM 859 O O . ALA A 1 116 ? 9.688 -4.096 9.831 1.00 94.88 116 ALA A O 1
ATOM 860 N N . LEU A 1 117 ? 11.249 -5.651 10.302 1.00 97.00 117 LEU A N 1
ATOM 861 C CA . LEU A 1 117 ? 10.333 -6.574 10.975 1.00 97.00 117 LEU A CA 1
ATOM 862 C C . LEU A 1 117 ? 9.706 -5.944 12.225 1.00 97.00 117 LEU A C 1
ATOM 864 O O . LEU A 1 117 ? 8.486 -5.949 12.353 1.00 97.00 117 LEU A O 1
ATOM 868 N N . TYR A 1 118 ? 10.516 -5.347 13.105 1.00 98.25 118 TYR A N 1
ATOM 869 C CA . TYR A 1 118 ? 10.014 -4.672 14.305 1.00 98.25 118 TYR A CA 1
ATOM 870 C C . TYR A 1 118 ? 8.999 -3.573 13.960 1.00 98.25 118 TYR A C 1
ATOM 872 O O . TYR A 1 118 ? 7.945 -3.476 14.585 1.00 98.25 118 TYR A O 1
ATOM 880 N N . VAL A 1 119 ? 9.295 -2.741 12.956 1.00 98.38 119 VAL A N 1
ATOM 881 C CA . VAL A 1 119 ? 8.386 -1.676 12.509 1.00 98.38 119 VAL A CA 1
ATOM 882 C C . VAL A 1 119 ? 7.059 -2.266 12.032 1.00 98.38 119 VAL A C 1
ATOM 884 O O . VAL A 1 119 ? 6.004 -1.809 12.479 1.00 98.38 119 VAL A O 1
ATOM 887 N N . TYR A 1 120 ? 7.100 -3.310 11.198 1.00 98.44 120 TYR A N 1
ATOM 888 C CA . TYR A 1 120 ? 5.897 -4.004 10.742 1.00 98.44 120 TYR A CA 1
ATOM 889 C C . TYR A 1 120 ? 5.090 -4.591 11.910 1.00 98.44 120 TYR A C 1
ATOM 891 O O . TYR A 1 120 ? 3.888 -4.359 11.982 1.00 98.44 120 TYR A O 1
ATOM 899 N N . GLU A 1 121 ? 5.726 -5.270 12.869 1.00 98.56 121 GLU A N 1
ATOM 900 C CA . GLU A 1 121 ? 5.054 -5.847 14.046 1.00 98.56 121 GLU A CA 1
ATOM 901 C C . GLU A 1 121 ? 4.299 -4.793 14.869 1.00 98.56 121 GLU A C 1
ATOM 903 O O . GLU A 1 121 ? 3.163 -5.023 15.293 1.00 98.56 121 GLU A O 1
ATOM 908 N N . ARG A 1 122 ? 4.907 -3.617 15.085 1.00 98.75 122 ARG A N 1
ATOM 909 C CA . ARG A 1 122 ? 4.272 -2.520 15.832 1.00 98.75 122 ARG A CA 1
ATOM 910 C C . ARG A 1 122 ? 3.065 -1.948 15.093 1.00 98.75 122 ARG A C 1
ATOM 912 O O . ARG A 1 122 ? 2.018 -1.749 15.712 1.00 98.75 122 ARG A O 1
ATOM 919 N N . VAL A 1 123 ? 3.184 -1.726 13.784 1.00 98.81 123 VAL A N 1
ATOM 920 C CA . VAL A 1 123 ? 2.063 -1.268 12.949 1.00 98.81 123 VAL A CA 1
ATOM 921 C C . VAL A 1 123 ? 0.949 -2.315 12.932 1.00 98.81 123 VAL A C 1
ATOM 923 O O . VAL A 1 123 ? -0.198 -1.994 13.244 1.00 98.81 123 VAL A O 1
ATOM 926 N N . ALA A 1 124 ? 1.286 -3.574 12.653 1.00 98.75 124 ALA A N 1
ATOM 927 C CA . ALA A 1 124 ? 0.331 -4.669 12.566 1.00 98.75 124 ALA A CA 1
ATOM 928 C C . ALA A 1 124 ? -0.451 -4.864 13.868 1.00 98.75 124 ALA A C 1
ATOM 930 O O . ALA A 1 124 ? -1.664 -5.053 13.818 1.00 98.75 124 ALA A O 1
ATOM 931 N N . ALA A 1 125 ? 0.193 -4.745 15.033 1.00 98.75 125 ALA A N 1
ATOM 932 C CA . ALA A 1 125 ? -0.490 -4.832 16.322 1.00 98.75 125 ALA A CA 1
ATOM 933 C C . ALA A 1 125 ? -1.561 -3.738 16.501 1.00 98.75 125 ALA A C 1
ATOM 935 O O . ALA A 1 125 ? -2.683 -4.032 16.912 1.00 98.75 125 ALA A O 1
ATOM 936 N N . HIS A 1 126 ? -1.238 -2.483 16.166 1.00 98.62 126 HIS A N 1
ATOM 937 C CA . HIS A 1 126 ? -2.186 -1.368 16.264 1.00 98.62 126 HIS A CA 1
ATOM 938 C C . HIS A 1 126 ? -3.352 -1.509 15.281 1.00 98.62 126 HIS A C 1
ATOM 940 O O . HIS A 1 126 ? -4.502 -1.294 15.660 1.00 98.62 126 HIS A O 1
ATOM 946 N N . VAL A 1 127 ? -3.063 -1.872 14.030 1.00 98.81 127 VAL A N 1
ATOM 947 C CA . VAL A 1 127 ? -4.092 -1.993 12.990 1.00 98.81 127 VAL A CA 1
ATOM 948 C C . VAL A 1 127 ? -4.976 -3.216 13.229 1.00 98.81 127 VAL A C 1
ATOM 950 O O . VAL A 1 127 ? -6.187 -3.111 13.087 1.00 98.81 127 VAL A O 1
ATOM 953 N N . THR A 1 128 ? -4.417 -4.332 13.704 1.00 98.88 128 THR A N 1
ATOM 954 C CA . THR A 1 128 ? -5.205 -5.510 14.110 1.00 98.88 128 THR A CA 1
ATOM 955 C C . THR A 1 128 ? -6.189 -5.166 15.219 1.00 98.88 128 THR A C 1
ATOM 957 O O . THR A 1 128 ? -7.370 -5.464 15.091 1.00 98.88 128 THR A O 1
ATOM 960 N N . ALA A 1 129 ? -5.741 -4.460 16.263 1.00 98.62 129 ALA A N 1
ATOM 961 C CA . ALA A 1 129 ? -6.632 -4.027 17.338 1.00 98.62 129 ALA A CA 1
ATOM 962 C C . ALA A 1 129 ? -7.750 -3.092 16.841 1.00 98.62 129 ALA A C 1
ATOM 964 O O . ALA A 1 129 ? -8.852 -3.099 17.387 1.00 98.62 129 ALA A O 1
ATOM 965 N N . LEU A 1 130 ? -7.473 -2.286 15.812 1.00 98.50 130 LEU A N 1
ATOM 966 C CA . LEU A 1 130 ? -8.469 -1.419 15.193 1.00 98.50 130 LEU A CA 1
ATOM 967 C C . LEU A 1 130 ? -9.487 -2.215 14.366 1.00 98.50 130 LEU A C 1
ATOM 969 O O . LEU A 1 130 ? -10.679 -1.956 14.497 1.00 98.50 130 LEU A O 1
ATOM 973 N N . VAL A 1 131 ? -9.033 -3.184 13.563 1.00 98.75 131 VAL A N 1
ATOM 974 C CA . VAL A 1 131 ? -9.900 -4.085 12.782 1.00 98.75 131 VAL A CA 1
ATOM 975 C C . VAL A 1 131 ? -10.777 -4.934 13.704 1.00 98.75 131 VAL A C 1
ATOM 977 O O . VAL A 1 131 ? -11.974 -5.036 13.467 1.00 98.75 131 VAL A O 1
ATOM 980 N N . ASP A 1 132 ? -10.227 -5.459 14.801 1.00 98.62 132 ASP A N 1
ATOM 981 C CA . ASP A 1 132 ? -10.975 -6.224 15.810 1.00 98.62 132 ASP A CA 1
ATOM 982 C C . ASP A 1 132 ? -12.117 -5.416 16.455 1.00 98.62 132 ASP A C 1
ATOM 984 O O . ASP A 1 132 ? -13.082 -5.989 16.962 1.00 98.62 132 ASP A O 1
ATOM 988 N N . ALA A 1 133 ? -12.007 -4.085 16.460 1.00 98.00 133 ALA A N 1
ATOM 989 C CA . ALA A 1 133 ? -12.992 -3.177 17.039 1.00 98.00 133 ALA A CA 1
ATOM 990 C C . ALA A 1 133 ? -14.039 -2.673 16.029 1.00 98.00 133 ALA A C 1
ATOM 992 O O . ALA A 1 133 ? -14.894 -1.868 16.408 1.00 98.00 133 ALA A O 1
ATOM 993 N N . VAL A 1 134 ? -13.981 -3.098 14.761 1.00 98.62 134 VAL A N 1
ATOM 994 C CA . VAL A 1 134 ? -14.942 -2.693 13.727 1.00 98.62 134 VAL A CA 1
ATOM 995 C C . VAL A 1 134 ? -16.283 -3.395 13.971 1.00 98.62 134 VAL A C 1
ATOM 997 O O . VAL A 1 134 ? -16.362 -4.619 13.882 1.00 98.62 134 VAL A O 1
ATOM 1000 N N . PRO A 1 135 ? -17.367 -2.655 14.266 1.00 96.81 135 PRO A N 1
ATOM 1001 C CA . PRO A 1 135 ? -18.689 -3.257 14.353 1.00 96.81 135 PRO A CA 1
ATOM 1002 C C . PRO A 1 135 ? -19.231 -3.555 12.947 1.00 96.81 135 PRO A C 1
ATOM 1004 O O . PRO A 1 135 ? -18.899 -2.858 11.984 1.00 96.81 135 PRO A O 1
ATOM 1007 N N . GLU A 1 136 ? -20.097 -4.561 12.825 1.00 95.81 136 GLU A N 1
ATOM 1008 C CA . GLU A 1 136 ? -20.646 -5.008 11.536 1.00 95.81 136 GLU A CA 1
ATOM 1009 C C . GLU A 1 136 ? -21.351 -3.868 10.781 1.00 95.81 136 GLU A C 1
ATOM 1011 O O . GLU A 1 136 ? -21.182 -3.711 9.574 1.00 95.81 136 GLU A O 1
ATOM 1016 N N . GLU A 1 137 ? -22.046 -2.979 11.494 1.00 97.06 137 GLU A N 1
ATOM 1017 C CA . GLU A 1 137 ? -22.761 -1.844 10.902 1.00 97.06 137 GLU A CA 1
ATOM 1018 C C . GLU A 1 137 ? -21.822 -0.777 10.315 1.00 97.06 137 GLU A C 1
ATOM 1020 O O . GLU A 1 137 ? -22.256 0.080 9.542 1.00 97.06 137 GLU A O 1
ATOM 1025 N N . ALA A 1 138 ? -20.537 -0.792 10.684 1.00 97.81 138 ALA A N 1
ATOM 1026 C CA . ALA A 1 138 ? -19.545 0.135 10.153 1.00 97.81 138 ALA A CA 1
ATOM 1027 C C . ALA A 1 138 ? -18.911 -0.337 8.840 1.00 97.81 138 ALA A C 1
ATOM 1029 O O . ALA A 1 138 ? -18.280 0.485 8.178 1.00 97.81 138 ALA A O 1
ATOM 1030 N N . LEU A 1 139 ? -19.087 -1.604 8.449 1.00 98.25 139 LEU A N 1
ATOM 1031 C CA . LEU A 1 139 ? -18.434 -2.200 7.278 1.00 98.25 139 LEU A CA 1
ATOM 1032 C C . LEU A 1 139 ? -18.772 -1.483 5.962 1.00 98.25 139 LEU A C 1
ATOM 1034 O O . LEU A 1 139 ? -17.911 -1.363 5.094 1.00 98.25 139 LEU A O 1
ATOM 1038 N N . GLU A 1 140 ? -19.978 -0.929 5.844 1.00 98.12 140 GLU A N 1
ATOM 1039 C CA . GLU A 1 140 ? -20.433 -0.207 4.646 1.00 98.12 140 GLU A CA 1
ATOM 1040 C C . GLU A 1 140 ? -20.160 1.307 4.692 1.00 98.12 140 GLU A C 1
ATOM 1042 O O . GLU A 1 140 ? -20.538 2.046 3.781 1.00 98.12 140 GLU A O 1
ATOM 1047 N N . ARG A 1 141 ? -19.512 1.817 5.750 1.00 98.25 141 ARG A N 1
ATOM 1048 C CA . ARG A 1 141 ? -19.172 3.247 5.841 1.00 98.25 141 ARG A CA 1
ATOM 1049 C C . ARG A 1 141 ? -18.111 3.613 4.799 1.00 98.25 141 ARG A C 1
ATOM 1051 O O . ARG A 1 141 ? -17.203 2.814 4.567 1.00 98.25 141 ARG A O 1
ATOM 1058 N N . PRO A 1 142 ? -18.169 4.828 4.224 1.00 98.12 142 PRO A N 1
ATOM 1059 C CA . PRO A 1 142 ? -17.123 5.310 3.332 1.00 98.12 142 PRO A CA 1
ATOM 1060 C C . PRO A 1 142 ? -15.809 5.534 4.088 1.00 98.12 142 PRO A C 1
ATOM 1062 O O . PRO A 1 142 ? -15.806 5.859 5.281 1.00 98.12 142 PRO A O 1
ATOM 1065 N N . THR A 1 143 ? -14.698 5.409 3.369 1.00 97.25 143 THR A N 1
ATOM 1066 C CA . THR A 1 143 ? -13.340 5.679 3.859 1.00 97.25 143 THR A CA 1
ATOM 1067 C C . THR A 1 143 ? -12.733 6.888 3.131 1.00 97.25 143 THR A C 1
ATOM 1069 O O . THR A 1 143 ? -13.317 7.368 2.158 1.00 97.25 143 THR A O 1
ATOM 1072 N N . PRO A 1 144 ? -11.577 7.414 3.576 1.00 94.38 144 PRO A N 1
ATOM 1073 C CA . PRO A 1 144 ? -10.815 8.394 2.797 1.00 94.38 144 PRO A CA 1
ATOM 1074 C C . PRO A 1 144 ? -10.255 7.856 1.468 1.00 94.38 144 PRO A C 1
ATOM 1076 O O . PRO A 1 144 ? -9.818 8.651 0.641 1.00 94.38 144 PRO A O 1
ATOM 1079 N N . CYS A 1 145 ? -10.237 6.534 1.258 1.00 90.62 145 CYS A N 1
ATOM 1080 C CA . CYS A 1 145 ? -9.950 5.945 -0.045 1.00 90.62 14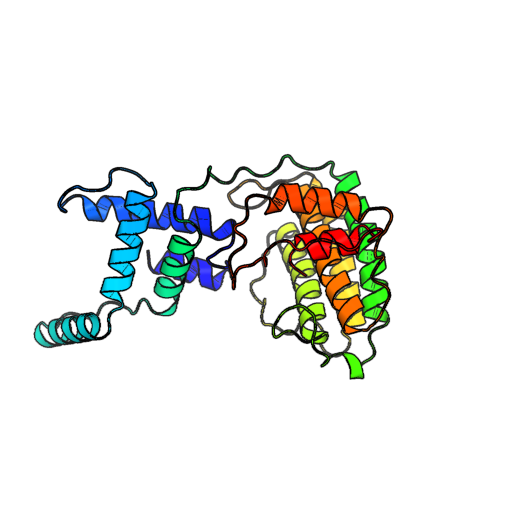5 CYS A CA 1
ATOM 1081 C C . CYS A 1 145 ? -11.198 6.060 -0.928 1.00 90.62 145 CYS A C 1
ATOM 1083 O O . CYS A 1 145 ? -12.232 5.449 -0.644 1.00 90.62 145 CYS A O 1
ATOM 1085 N N . ASP A 1 146 ? -11.104 6.856 -1.994 1.00 86.94 146 ASP A N 1
ATOM 1086 C CA . ASP A 1 146 ? -12.237 7.143 -2.872 1.00 86.94 146 ASP A CA 1
ATOM 1087 C C . ASP A 1 146 ? -12.874 5.860 -3.423 1.00 86.94 146 ASP A C 1
ATOM 1089 O O . ASP A 1 146 ? -12.228 5.015 -4.040 1.00 86.94 146 ASP A O 1
ATOM 1093 N N . GLY A 1 147 ? -14.183 5.727 -3.199 1.00 88.81 147 GLY A N 1
ATOM 1094 C CA . GLY A 1 147 ? -14.970 4.583 -3.658 1.00 88.81 147 GLY A CA 1
ATOM 1095 C C . GLY A 1 147 ? -14.847 3.321 -2.803 1.00 88.81 147 GLY A C 1
ATOM 1096 O O . GLY A 1 147 ? -15.445 2.315 -3.177 1.00 88.81 147 GLY A O 1
ATOM 1097 N N . TRP A 1 148 ? -14.113 3.351 -1.685 1.00 95.50 148 TRP A N 1
ATOM 1098 C CA . TRP A 1 148 ? -13.941 2.188 -0.812 1.00 95.50 148 TRP A CA 1
ATOM 1099 C C . TRP A 1 148 ? -14.754 2.302 0.476 1.00 95.50 148 TRP A C 1
ATOM 1101 O O . TRP A 1 148 ? -14.690 3.307 1.198 1.00 95.50 148 TRP A O 1
ATOM 1111 N N . THR A 1 149 ? -15.476 1.231 0.796 1.00 98.44 149 THR A N 1
ATOM 1112 C CA . THR A 1 149 ? -16.074 1.008 2.113 1.00 98.44 149 THR A CA 1
ATOM 1113 C C . THR A 1 149 ? -15.039 0.496 3.115 1.00 98.44 149 THR A C 1
ATOM 1115 O O . THR A 1 149 ? -13.952 0.049 2.745 1.00 98.44 149 THR A O 1
ATOM 1118 N N . VAL A 1 150 ? -15.376 0.519 4.407 1.00 98.69 150 VAL A N 1
ATOM 1119 C CA . VAL A 1 150 ? -14.546 -0.085 5.463 1.00 98.69 150 VAL A CA 1
ATOM 1120 C C . VAL A 1 150 ? -14.264 -1.562 5.172 1.00 98.69 150 VAL A C 1
ATOM 1122 O O . VAL A 1 150 ? -13.125 -1.995 5.321 1.00 98.69 150 VAL A O 1
ATOM 1125 N N . ARG A 1 151 ? -15.256 -2.331 4.700 1.00 98.50 151 ARG A N 1
ATOM 1126 C CA . ARG A 1 151 ? -15.063 -3.738 4.317 1.00 98.50 151 ARG A CA 1
ATOM 1127 C C . ARG A 1 151 ? -14.028 -3.876 3.207 1.00 98.50 151 ARG A C 1
ATOM 1129 O O . ARG A 1 151 ? -13.141 -4.711 3.320 1.00 98.50 151 ARG A O 1
ATOM 1136 N N . GLN A 1 152 ? -14.126 -3.056 2.163 1.00 98.38 152 GLN A N 1
ATOM 1137 C CA . GLN A 1 152 ? -13.190 -3.089 1.034 1.00 98.38 152 GLN A CA 1
ATOM 1138 C C . GLN A 1 152 ? -11.774 -2.688 1.459 1.00 98.38 152 GLN A C 1
ATOM 1140 O O . GLN A 1 152 ? -10.811 -3.316 1.036 1.00 98.38 152 GLN A O 1
ATOM 1145 N N . LEU A 1 153 ? -11.641 -1.709 2.357 1.00 98.31 153 LEU A N 1
ATOM 1146 C CA . LEU A 1 153 ? -10.350 -1.320 2.920 1.00 98.31 153 LEU A CA 1
ATOM 1147 C C . LEU A 1 153 ? -9.707 -2.458 3.736 1.00 98.31 153 LEU A C 1
ATOM 1149 O O . LEU A 1 153 ? -8.514 -2.719 3.596 1.00 98.31 153 LEU A O 1
ATOM 1153 N N . ILE A 1 154 ? -10.485 -3.165 4.567 1.00 98.75 154 ILE A N 1
ATOM 1154 C CA . ILE A 1 154 ? -9.990 -4.321 5.339 1.00 98.75 154 ILE A CA 1
ATOM 1155 C C . ILE A 1 154 ? -9.649 -5.496 4.412 1.00 98.75 154 ILE A C 1
ATOM 1157 O O . ILE A 1 154 ? -8.644 -6.175 4.636 1.00 98.75 154 ILE A O 1
ATOM 1161 N N . ASP A 1 155 ? -10.447 -5.724 3.367 1.00 98.50 155 ASP A N 1
ATOM 1162 C CA . ASP A 1 155 ? -10.189 -6.767 2.372 1.00 98.50 155 ASP A CA 1
ATOM 1163 C C . ASP A 1 155 ? -8.892 -6.487 1.606 1.00 98.50 155 ASP A C 1
ATOM 1165 O O . ASP A 1 155 ? -8.048 -7.372 1.502 1.00 98.50 155 ASP A O 1
ATOM 1169 N N . HIS A 1 156 ? -8.657 -5.236 1.205 1.00 97.44 156 HIS A N 1
ATOM 1170 C CA . HIS A 1 156 ? -7.415 -4.823 0.557 1.00 97.44 156 HIS A CA 1
ATOM 1171 C C . HIS A 1 156 ? -6.183 -5.070 1.441 1.00 97.44 156 HIS A C 1
ATOM 1173 O O . HIS A 1 156 ? -5.231 -5.716 1.004 1.00 97.44 156 HIS A O 1
ATOM 1179 N N . MET A 1 157 ? -6.209 -4.635 2.709 1.00 98.12 157 MET A N 1
ATOM 1180 C CA . MET A 1 157 ? -5.090 -4.888 3.629 1.00 98.12 157 MET A CA 1
ATOM 1181 C C . MET A 1 157 ? -4.877 -6.395 3.872 1.00 98.12 157 MET A C 1
ATOM 1183 O O . MET A 1 157 ? -3.741 -6.863 3.974 1.00 98.12 157 MET A O 1
ATOM 1187 N N . THR A 1 158 ? -5.965 -7.170 3.947 1.00 98.62 158 THR A N 1
ATOM 1188 C CA . THR A 1 158 ? -5.924 -8.640 4.038 1.00 98.62 158 THR A CA 1
ATOM 1189 C C . THR A 1 158 ? -5.269 -9.245 2.795 1.00 98.62 158 THR A C 1
ATOM 1191 O O . THR A 1 158 ? -4.391 -10.105 2.911 1.00 98.62 158 THR A O 1
ATOM 1194 N N . TRP A 1 159 ? -5.661 -8.794 1.603 1.00 96.81 159 TRP A N 1
ATOM 1195 C CA . TRP A 1 159 ? -5.111 -9.270 0.342 1.00 96.81 159 TRP A CA 1
ATOM 1196 C C . TRP A 1 159 ? -3.619 -8.960 0.212 1.00 96.81 159 TRP A C 1
ATOM 1198 O O . TRP A 1 159 ? -2.870 -9.869 -0.143 1.00 96.81 159 TRP A O 1
ATOM 1208 N N . GLU A 1 160 ? -3.170 -7.755 0.571 1.00 94.69 160 GLU A N 1
ATOM 1209 C CA . GLU A 1 160 ? -1.749 -7.370 0.579 1.00 94.69 160 GLU A CA 1
ATOM 1210 C C . GLU A 1 160 ? -0.914 -8.316 1.457 1.00 94.69 160 GLU A C 1
ATOM 1212 O O . GLU A 1 160 ? 0.093 -8.877 1.012 1.00 94.69 160 GLU A O 1
ATOM 1217 N N . ASN A 1 161 ? -1.379 -8.609 2.680 1.00 97.31 161 ASN A N 1
ATOM 1218 C CA . ASN A 1 161 ? -0.701 -9.559 3.568 1.00 97.31 161 ASN A CA 1
ATOM 1219 C C . ASN A 1 161 ? -0.565 -10.952 2.924 1.00 97.31 161 ASN A C 1
ATOM 1221 O O . ASN A 1 161 ? 0.497 -11.589 2.969 1.00 97.31 161 ASN A O 1
ATOM 1225 N N . LEU A 1 162 ? -1.643 -11.437 2.304 1.00 96.56 162 LEU A N 1
ATOM 1226 C CA . LEU A 1 162 ? -1.677 -12.733 1.628 1.00 96.56 162 LEU A CA 1
ATOM 1227 C C . LEU A 1 162 ? -0.822 -12.747 0.350 1.00 96.56 162 LEU A C 1
ATOM 1229 O O . LEU A 1 162 ? -0.166 -13.750 0.067 1.00 96.56 162 LEU A O 1
ATOM 1233 N N . MET A 1 163 ? -0.794 -11.649 -0.406 1.00 93.56 163 MET A N 1
ATOM 1234 C CA . MET A 1 163 ? 0.002 -11.478 -1.620 1.00 93.56 163 MET A CA 1
ATOM 1235 C C . MET A 1 163 ? 1.493 -11.548 -1.289 1.00 93.56 163 MET A C 1
ATOM 1237 O O . MET A 1 163 ? 2.202 -12.387 -1.852 1.00 93.56 163 MET A O 1
ATOM 1241 N N . ILE A 1 164 ? 1.959 -10.799 -0.288 1.00 91.12 164 ILE A N 1
ATOM 1242 C CA . ILE A 1 164 ? 3.365 -10.840 0.141 1.00 91.12 164 ILE A CA 1
ATOM 1243 C C . ILE A 1 164 ? 3.727 -12.228 0.698 1.00 91.12 164 ILE A C 1
ATOM 1245 O O . ILE A 1 164 ? 4.778 -12.786 0.373 1.00 91.12 164 ILE A O 1
ATOM 1249 N N . THR A 1 165 ? 2.825 -12.851 1.464 1.00 94.00 165 THR A N 1
ATOM 1250 C CA . THR A 1 165 ? 3.001 -14.236 1.940 1.00 94.00 165 THR A CA 1
ATOM 1251 C C . THR A 1 165 ? 3.153 -15.226 0.779 1.00 94.00 165 THR A C 1
ATOM 1253 O O . THR A 1 165 ? 3.937 -16.173 0.861 1.00 94.00 165 THR A O 1
ATOM 1256 N N . SER A 1 166 ? 2.416 -15.021 -0.314 1.00 90.56 166 SER A N 1
ATOM 1257 C CA . SER A 1 166 ? 2.462 -15.872 -1.506 1.00 90.56 166 SER A CA 1
ATOM 1258 C C . SER A 1 166 ? 3.803 -15.766 -2.251 1.00 90.56 166 SER A C 1
ATOM 1260 O O . SER A 1 166 ? 4.333 -16.783 -2.705 1.00 90.56 166 SER A O 1
ATOM 1262 N N . ILE A 1 167 ? 4.416 -14.574 -2.266 1.00 87.69 167 ILE A N 1
ATOM 1263 C CA . ILE A 1 167 ? 5.768 -14.343 -2.804 1.00 87.69 167 ILE A CA 1
ATOM 1264 C C . ILE A 1 167 ? 6.805 -15.134 -2.002 1.00 87.69 167 ILE A C 1
ATOM 1266 O O . ILE A 1 167 ? 7.646 -15.814 -2.584 1.00 87.69 167 ILE A O 1
ATOM 1270 N N . ALA A 1 168 ? 6.717 -15.118 -0.669 1.00 86.31 168 ALA A N 1
ATOM 1271 C CA . ALA A 1 168 ? 7.634 -15.874 0.190 1.00 86.31 168 ALA A CA 1
ATOM 1272 C C . ALA A 1 168 ? 7.580 -17.397 -0.047 1.00 86.31 168 ALA A C 1
ATOM 1274 O O . ALA A 1 168 ? 8.532 -18.108 0.277 1.00 86.31 168 ALA A O 1
ATOM 1275 N N . ARG A 1 169 ? 6.465 -17.893 -0.595 1.00 86.25 169 ARG A N 1
ATOM 1276 C CA . ARG A 1 169 ? 6.214 -19.308 -0.904 1.00 86.25 169 ARG A CA 1
ATOM 1277 C C . ARG A 1 169 ? 6.490 -19.672 -2.365 1.00 86.25 169 ARG A C 1
ATOM 1279 O O . ARG A 1 169 ? 6.198 -20.802 -2.747 1.00 86.25 169 ARG A O 1
ATOM 1286 N N . ASP A 1 170 ? 7.008 -18.739 -3.168 1.00 82.19 170 ASP A N 1
ATOM 1287 C CA . ASP A 1 170 ? 7.206 -18.905 -4.614 1.00 82.19 170 ASP A CA 1
ATOM 1288 C C . ASP A 1 170 ? 5.909 -19.339 -5.343 1.00 82.19 170 ASP A C 1
ATOM 1290 O O . ASP A 1 170 ? 5.932 -20.087 -6.321 1.00 82.19 170 ASP A O 1
ATOM 1294 N N . ALA A 1 171 ? 4.755 -18.870 -4.852 1.00 85.06 171 ALA A N 1
ATOM 1295 C CA . ALA A 1 171 ? 3.426 -19.223 -5.348 1.00 85.06 171 ALA A CA 1
ATOM 1296 C C . ALA A 1 171 ? 2.526 -17.974 -5.434 1.00 85.06 171 ALA A C 1
ATOM 1298 O O . ALA A 1 171 ? 1.549 -17.887 -4.688 1.00 85.06 171 ALA A O 1
ATOM 1299 N N . PRO A 1 172 ? 2.866 -16.989 -6.291 1.00 76.88 172 PRO A N 1
ATOM 1300 C CA . PRO A 1 172 ? 2.169 -15.709 -6.353 1.00 76.88 172 PRO A CA 1
ATOM 1301 C C . PRO A 1 172 ? 0.685 -15.883 -6.689 1.00 76.88 172 PRO A C 1
ATOM 1303 O O . PRO A 1 172 ? 0.314 -16.689 -7.545 1.00 76.88 172 PRO A O 1
ATOM 1306 N N . ARG A 1 173 ? -0.154 -15.101 -6.010 1.00 86.06 173 ARG A N 1
ATOM 1307 C CA . ARG A 1 173 ? -1.610 -15.084 -6.198 1.00 86.06 173 ARG A CA 1
ATOM 1308 C C . ARG A 1 173 ? -2.062 -13.914 -7.083 1.00 86.06 173 ARG A C 1
ATOM 1310 O O . ARG A 1 173 ? -1.373 -12.902 -7.150 1.00 86.06 173 ARG A O 1
ATOM 1317 N N . ALA A 1 174 ? -3.203 -14.070 -7.756 1.00 81.88 174 ALA A N 1
ATOM 1318 C CA . ALA A 1 174 ? -3.747 -13.113 -8.736 1.00 81.88 174 ALA A CA 1
ATOM 1319 C C . ALA A 1 174 ? -5.268 -12.902 -8.580 1.00 81.88 174 ALA A C 1
ATOM 1321 O O . ALA A 1 174 ? -5.990 -12.667 -9.544 1.00 81.88 174 ALA A O 1
ATOM 1322 N N . ASP A 1 175 ? -5.773 -13.090 -7.366 1.00 87.06 175 ASP A N 1
ATOM 1323 C CA . ASP A 1 175 ? -7.183 -13.017 -6.993 1.00 87.06 175 ASP A CA 1
ATOM 1324 C C . ASP A 1 175 ? -7.487 -11.747 -6.183 1.00 87.06 175 ASP A C 1
ATOM 1326 O O . ASP A 1 175 ? -8.202 -11.799 -5.190 1.00 87.06 175 ASP A O 1
ATOM 1330 N N . GLN A 1 176 ? -6.945 -10.598 -6.603 1.00 85.31 176 GLN A N 1
ATOM 1331 C CA . GLN A 1 176 ? -7.106 -9.308 -5.910 1.00 85.31 176 GLN A CA 1
ATOM 1332 C C . GLN A 1 176 ? -8.556 -8.848 -5.740 1.00 85.31 176 GLN A C 1
ATOM 1334 O O . GLN A 1 176 ? -8.858 -8.154 -4.779 1.00 85.31 176 GLN A O 1
ATOM 1339 N N . ASP A 1 177 ? -9.447 -9.265 -6.639 1.00 83.75 177 ASP A N 1
ATOM 1340 C CA . ASP A 1 177 ? -10.862 -8.880 -6.623 1.00 83.75 177 ASP A CA 1
ATOM 1341 C C . ASP A 1 177 ? -11.754 -9.904 -5.889 1.00 83.75 177 ASP A C 1
ATOM 1343 O O . ASP A 1 177 ? -12.982 -9.784 -5.895 1.00 83.75 177 ASP A O 1
ATOM 1347 N N . ALA A 1 178 ? -11.164 -10.960 -5.315 1.00 91.75 178 ALA A N 1
ATOM 1348 C CA . ALA A 1 178 ? -11.900 -11.967 -4.558 1.00 91.75 178 ALA A CA 1
ATOM 1349 C C . ALA A 1 178 ? -12.270 -11.468 -3.153 1.00 91.75 178 ALA A C 1
ATOM 1351 O O . ALA A 1 178 ? -11.655 -10.554 -2.622 1.00 91.75 178 ALA A O 1
ATOM 1352 N N . ASP A 1 179 ? -13.264 -12.105 -2.530 1.00 96.25 179 ASP A N 1
ATOM 1353 C CA . ASP A 1 179 ? -13.582 -11.858 -1.122 1.00 96.25 179 ASP A CA 1
ATOM 1354 C C . ASP A 1 179 ? -12.647 -12.668 -0.214 1.00 96.25 179 ASP A C 1
ATOM 1356 O O . ASP A 1 179 ? -12.708 -13.902 -0.193 1.00 96.25 179 ASP A O 1
ATOM 1360 N N . HIS A 1 180 ? -11.801 -11.978 0.546 1.00 98.06 180 HIS A N 1
ATOM 1361 C CA . HIS A 1 180 ? -10.828 -12.571 1.464 1.00 98.06 180 HIS A CA 1
ATOM 1362 C C . HIS A 1 180 ? -11.306 -12.588 2.911 1.00 98.06 180 HIS A C 1
ATOM 1364 O O . HIS A 1 180 ? -10.741 -13.309 3.733 1.00 98.06 180 HIS A O 1
ATOM 1370 N N . LEU A 1 181 ? -12.329 -11.796 3.231 1.00 98.00 181 LEU A N 1
ATOM 1371 C CA . LEU A 1 181 ? -12.833 -11.641 4.594 1.00 98.00 181 LEU A CA 1
ATOM 1372 C C . LEU A 1 181 ? -13.849 -12.717 4.973 1.00 98.00 181 LEU A C 1
ATOM 1374 O O . LEU A 1 181 ? -13.934 -13.125 6.132 1.00 98.00 181 LEU A O 1
ATOM 1378 N N . GLY A 1 182 ? -14.656 -13.157 4.004 1.00 95.62 182 GLY A N 1
ATOM 1379 C CA . GLY A 1 182 ? -15.798 -14.021 4.270 1.00 95.62 182 GLY A CA 1
ATOM 1380 C C . GLY A 1 182 ? -16.756 -13.391 5.289 1.00 95.62 182 GLY A C 1
ATOM 1381 O O . GLY A 1 182 ? -17.102 -12.211 5.193 1.00 95.62 182 GLY A O 1
ATOM 1382 N N . ALA A 1 183 ? -17.205 -14.196 6.258 1.00 94.56 183 ALA A N 1
ATOM 1383 C CA . ALA A 1 183 ? -18.168 -13.776 7.280 1.00 94.56 183 ALA A CA 1
ATOM 1384 C C . ALA A 1 183 ? -17.530 -13.080 8.497 1.00 94.56 183 ALA A C 1
ATOM 1386 O O . ALA A 1 183 ? -18.204 -12.304 9.167 1.00 94.56 183 ALA A O 1
ATOM 1387 N N . ASP A 1 184 ? -16.257 -13.354 8.796 1.00 97.94 184 ASP A N 1
ATOM 1388 C CA . ASP A 1 184 ? -15.549 -12.800 9.956 1.00 97.94 184 ASP A CA 1
ATOM 1389 C C . ASP A 1 184 ? -14.302 -12.048 9.483 1.00 97.94 184 ASP A C 1
ATOM 1391 O O . ASP A 1 184 ? -13.202 -12.596 9.382 1.00 97.94 184 ASP A O 1
ATOM 1395 N N . HIS A 1 185 ? -14.503 -10.762 9.190 1.00 98.31 185 HIS A N 1
ATOM 1396 C CA . HIS A 1 185 ? -13.451 -9.868 8.716 1.00 98.31 185 HIS A CA 1
ATOM 1397 C C . HIS A 1 185 ? -12.269 -9.778 9.689 1.00 98.31 185 HIS A C 1
ATOM 1399 O O . HIS A 1 185 ? -11.121 -9.691 9.256 1.00 98.31 185 HIS A O 1
ATOM 1405 N N . ALA A 1 186 ? -12.531 -9.827 10.997 1.00 98.56 186 ALA A N 1
ATOM 1406 C CA . ALA A 1 186 ? -11.499 -9.701 12.012 1.00 98.56 186 ALA A CA 1
ATOM 1407 C C . ALA A 1 186 ? -10.649 -10.976 12.091 1.00 98.56 186 ALA A C 1
ATOM 1409 O O . ALA A 1 186 ? -9.421 -10.901 12.149 1.00 98.56 186 ALA A O 1
ATOM 1410 N N . ALA A 1 187 ? -11.274 -12.157 12.037 1.00 98.75 187 ALA A N 1
ATOM 1411 C CA . ALA A 1 187 ? -10.543 -13.421 11.965 1.00 98.75 187 ALA A CA 1
ATOM 1412 C C . ALA A 1 187 ? -9.686 -13.522 10.699 1.00 98.75 187 ALA A C 1
ATOM 1414 O O . ALA A 1 187 ? -8.491 -13.797 10.811 1.00 98.75 187 ALA A O 1
ATOM 1415 N N . ALA A 1 188 ? -10.257 -13.224 9.530 1.00 98.75 188 ALA A N 1
ATOM 1416 C CA . ALA A 1 188 ? -9.531 -13.258 8.263 1.00 98.75 188 ALA A CA 1
ATOM 1417 C C . ALA A 1 188 ? -8.318 -12.314 8.266 1.00 98.75 188 ALA A C 1
ATOM 1419 O O . ALA A 1 188 ? -7.205 -12.704 7.897 1.00 98.75 188 ALA A O 1
ATOM 1420 N N . PHE A 1 189 ? -8.500 -11.090 8.766 1.00 98.88 189 PHE A N 1
ATOM 1421 C CA . PHE A 1 189 ? -7.413 -10.128 8.875 1.00 98.88 189 PHE A CA 1
ATOM 1422 C C . PHE A 1 189 ? -6.306 -10.618 9.823 1.00 98.88 189 PHE A C 1
ATOM 1424 O O . PHE A 1 189 ? -5.135 -10.624 9.435 1.00 98.88 189 PHE A O 1
ATOM 1431 N N . ARG A 1 190 ? -6.650 -11.111 11.026 1.00 98.88 190 ARG A N 1
ATOM 1432 C CA . ARG A 1 190 ? -5.674 -11.684 11.977 1.00 98.88 190 ARG A CA 1
ATOM 1433 C C . ARG A 1 190 ? -4.884 -12.842 11.372 1.00 98.88 190 ARG A C 1
ATOM 1435 O O . ARG A 1 190 ? -3.669 -12.914 11.553 1.00 98.88 190 ARG A O 1
ATOM 1442 N N . GLU A 1 191 ? -5.556 -13.738 10.656 1.00 98.81 191 GLU A N 1
ATOM 1443 C CA . GLU A 1 191 ? -4.916 -14.868 9.978 1.00 98.81 191 GLU A CA 1
ATOM 1444 C C . GLU A 1 191 ? -3.943 -14.399 8.892 1.00 98.81 191 GLU A C 1
ATOM 1446 O O . GLU A 1 191 ? -2.829 -14.923 8.801 1.00 98.81 191 GLU A O 1
ATOM 1451 N N . SER A 1 192 ? -4.310 -13.371 8.122 1.00 98.75 192 SER A N 1
ATOM 1452 C CA . SER A 1 192 ? -3.428 -12.786 7.106 1.00 98.75 192 SER A CA 1
ATOM 1453 C C . SER A 1 192 ? -2.159 -12.172 7.713 1.00 98.75 192 SER A C 1
ATOM 1455 O O . SER A 1 192 ? -1.055 -12.444 7.235 1.00 98.75 192 SER A O 1
ATOM 1457 N N . VAL A 1 193 ? -2.292 -11.427 8.818 1.00 98.75 193 VAL A N 1
ATOM 1458 C CA . VAL A 1 193 ? -1.167 -10.826 9.554 1.00 98.75 193 VAL A CA 1
ATOM 1459 C C . VAL A 1 193 ? -0.264 -11.914 10.133 1.00 98.75 193 VAL A C 1
ATOM 1461 O O . VAL A 1 193 ? 0.956 -11.857 9.982 1.00 98.75 193 VAL A O 1
ATOM 1464 N N . ALA A 1 194 ? -0.845 -12.942 10.759 1.00 98.56 194 ALA A N 1
ATOM 1465 C CA . ALA A 1 194 ? -0.086 -14.067 11.298 1.00 98.56 194 ALA A CA 1
ATOM 1466 C C . ALA A 1 194 ? 0.674 -14.825 10.196 1.00 98.56 194 ALA A C 1
ATOM 1468 O O . ALA A 1 194 ? 1.834 -15.198 10.384 1.00 98.56 194 ALA A O 1
ATOM 1469 N N . GLY A 1 195 ? 0.044 -15.017 9.034 1.00 97.88 195 GLY A N 1
ATOM 1470 C CA . GLY A 1 195 ? 0.665 -15.628 7.862 1.00 97.88 195 GLY A CA 1
ATOM 1471 C C . GLY A 1 195 ? 1.867 -14.834 7.352 1.00 97.88 195 GLY A C 1
ATOM 1472 O O . GLY A 1 195 ? 2.926 -15.423 7.115 1.00 97.88 195 GLY A O 1
ATOM 1473 N N . LEU A 1 196 ? 1.734 -13.509 7.252 1.00 97.62 196 LEU A N 1
ATOM 1474 C CA . LEU A 1 196 ? 2.818 -12.643 6.796 1.00 97.62 196 LEU A CA 1
ATOM 1475 C C . LEU A 1 196 ? 3.965 -12.559 7.818 1.00 97.62 196 LEU A C 1
ATOM 1477 O O . LEU A 1 196 ? 5.132 -12.686 7.446 1.00 97.62 196 LEU A O 1
ATOM 1481 N N . LEU A 1 197 ? 3.666 -12.461 9.118 1.00 97.75 197 LEU A N 1
ATOM 1482 C CA . LEU A 1 197 ? 4.687 -12.530 10.173 1.00 97.75 197 LEU A CA 1
ATOM 1483 C C . LEU A 1 197 ? 5.461 -13.853 10.137 1.00 97.75 197 LEU A C 1
ATOM 1485 O O . LEU A 1 197 ? 6.691 -13.864 10.249 1.00 97.75 197 LEU A O 1
ATOM 1489 N N . ALA A 1 198 ? 4.765 -14.974 9.939 1.00 96.50 198 ALA A N 1
ATOM 1490 C CA . ALA A 1 198 ? 5.404 -16.277 9.783 1.00 96.50 198 ALA A CA 1
ATOM 1491 C C . ALA A 1 198 ? 6.278 -16.340 8.520 1.00 96.50 198 ALA A C 1
ATOM 1493 O O . ALA A 1 198 ? 7.348 -16.950 8.543 1.00 96.50 198 ALA A O 1
ATOM 1494 N N . ALA A 1 199 ? 5.873 -15.683 7.429 1.00 94.50 199 ALA A N 1
ATOM 1495 C CA . ALA A 1 199 ? 6.699 -15.569 6.233 1.00 94.50 199 ALA A CA 1
ATOM 1496 C C . ALA A 1 199 ? 7.985 -14.775 6.515 1.00 94.50 199 ALA A C 1
ATOM 1498 O O . ALA A 1 199 ? 9.074 -15.265 6.208 1.00 94.50 199 ALA A O 1
ATOM 1499 N N . PHE A 1 200 ? 7.898 -13.613 7.166 1.00 94.88 200 PHE A N 1
ATOM 1500 C CA . PHE A 1 200 ? 9.073 -12.800 7.491 1.00 94.88 200 PHE A CA 1
ATOM 1501 C C . PHE A 1 200 ? 10.047 -13.492 8.452 1.00 94.88 200 PHE A C 1
ATOM 1503 O O . PHE A 1 200 ? 11.260 -13.407 8.259 1.00 94.88 200 PHE A O 1
ATOM 1510 N N . THR A 1 201 ? 9.536 -14.207 9.453 1.00 93.50 201 THR A N 1
ATOM 1511 C CA . THR A 1 201 ? 10.364 -14.827 10.501 1.00 93.50 201 THR A CA 1
ATOM 1512 C C . THR A 1 201 ? 10.841 -16.240 10.157 1.00 93.50 201 THR A C 1
ATOM 1514 O O . THR A 1 201 ? 11.942 -16.622 10.549 1.00 93.50 201 THR A O 1
ATOM 1517 N N . GLY A 1 202 ? 10.041 -17.024 9.427 1.00 86.12 202 GLY A N 1
ATOM 1518 C CA . GLY A 1 202 ? 10.260 -18.463 9.249 1.00 86.12 202 GLY A CA 1
ATOM 1519 C C . GLY A 1 202 ? 10.763 -18.899 7.872 1.00 86.12 202 GLY A C 1
ATOM 1520 O O . GLY A 1 202 ? 11.376 -19.958 7.768 1.00 86.12 202 GLY A O 1
ATOM 1521 N N . SER A 1 203 ? 10.539 -18.115 6.811 1.00 81.12 203 SER A N 1
ATOM 1522 C CA . SER A 1 203 ? 10.904 -18.524 5.436 1.00 81.12 203 SER A CA 1
ATOM 1523 C C . SER A 1 203 ? 12.304 -18.078 4.989 1.00 81.12 203 SER A C 1
ATOM 1525 O O . SER A 1 203 ? 12.769 -18.457 3.914 1.00 81.12 203 SER A O 1
ATOM 1527 N N . GLY A 1 204 ? 12.973 -17.241 5.790 1.00 85.00 204 GLY A N 1
ATOM 1528 C CA . GLY A 1 204 ? 14.194 -16.542 5.382 1.00 85.00 204 GLY A CA 1
ATOM 1529 C C . GLY A 1 204 ? 13.944 -15.400 4.392 1.00 85.00 204 GLY A C 1
ATOM 1530 O O . GLY A 1 204 ? 14.895 -14.907 3.793 1.00 85.00 204 GLY A O 1
ATOM 1531 N N . MET A 1 205 ? 12.687 -14.970 4.215 1.00 91.00 205 MET A N 1
ATOM 1532 C CA . MET A 1 205 ? 12.323 -13.947 3.234 1.00 91.00 205 MET A CA 1
ATOM 1533 C C . MET A 1 205 ? 13.177 -12.691 3.352 1.00 91.00 205 MET A C 1
ATOM 1535 O O . MET A 1 205 ? 13.734 -12.243 2.358 1.00 91.00 205 MET A O 1
ATOM 1539 N N . LEU A 1 206 ? 13.349 -12.161 4.564 1.00 92.06 206 LEU A N 1
ATOM 1540 C CA . LEU A 1 206 ? 14.015 -10.875 4.783 1.00 92.06 206 LEU A CA 1
ATOM 1541 C C . LEU A 1 206 ? 15.476 -10.822 4.302 1.00 92.06 206 LEU A C 1
ATOM 1543 O O . LEU A 1 206 ? 15.998 -9.729 4.095 1.00 92.06 206 LEU A O 1
ATOM 1547 N N . THR A 1 207 ? 16.136 -11.969 4.115 1.00 88.00 207 THR A N 1
ATOM 1548 C CA . THR A 1 207 ? 17.543 -12.057 3.689 1.00 88.00 207 THR A CA 1
ATOM 1549 C C . THR A 1 207 ? 17.719 -12.488 2.231 1.00 88.00 207 THR A C 1
ATOM 1551 O O . THR A 1 207 ? 18.852 -12.617 1.765 1.00 88.00 207 THR A O 1
ATOM 1554 N N . ARG A 1 208 ? 16.621 -12.713 1.501 1.00 87.31 208 ARG A N 1
ATOM 1555 C CA . ARG A 1 208 ? 16.611 -13.103 0.084 1.00 87.31 208 ARG A CA 1
ATOM 1556 C C . ARG A 1 208 ? 16.224 -11.929 -0.810 1.00 87.31 208 ARG A C 1
ATOM 1558 O O . ARG A 1 208 ? 15.804 -10.882 -0.328 1.00 87.31 208 ARG A O 1
ATOM 1565 N N . THR A 1 209 ? 16.354 -12.115 -2.117 1.00 84.75 209 THR A N 1
ATOM 1566 C CA . THR A 1 209 ? 15.844 -11.199 -3.139 1.00 84.75 209 THR A CA 1
ATOM 1567 C C . THR A 1 209 ? 14.716 -11.854 -3.937 1.00 84.75 209 THR A C 1
ATOM 1569 O O . THR A 1 209 ? 14.655 -13.082 -4.034 1.00 84.75 209 THR A O 1
ATOM 1572 N N . TYR A 1 210 ? 13.808 -11.040 -4.484 1.00 80.75 210 TYR A N 1
ATOM 1573 C CA . TYR A 1 210 ? 12.596 -11.497 -5.168 1.00 80.75 210 TYR A CA 1
ATOM 1574 C C . TYR A 1 210 ? 12.316 -10.723 -6.457 1.00 80.75 210 TYR A C 1
ATOM 1576 O O . TYR A 1 210 ? 12.621 -9.536 -6.582 1.00 80.75 210 TYR A O 1
ATOM 1584 N N . GLY A 1 211 ? 11.660 -11.404 -7.398 1.00 72.88 211 GLY A N 1
ATOM 1585 C CA . GLY A 1 211 ? 11.225 -10.821 -8.663 1.00 72.88 211 GLY A CA 1
ATOM 1586 C C . GLY A 1 211 ? 12.370 -10.514 -9.639 1.00 72.88 211 GLY A C 1
ATOM 1587 O O . GLY A 1 211 ? 13.543 -10.736 -9.337 1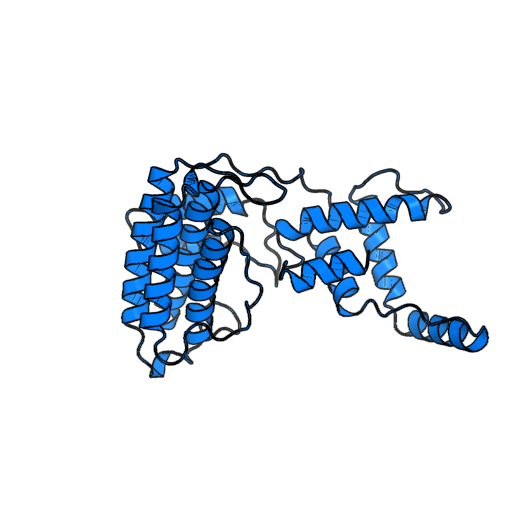.00 72.88 211 GLY A O 1
ATOM 1588 N N . PRO A 1 212 ? 12.041 -9.990 -10.831 1.00 59.59 212 PRO A N 1
ATOM 1589 C CA . PRO A 1 212 ? 13.014 -9.740 -11.899 1.00 59.59 212 PRO A CA 1
ATOM 1590 C C . PRO A 1 212 ? 14.018 -8.619 -11.583 1.00 59.59 212 PRO A C 1
ATOM 1592 O O . PRO A 1 212 ? 15.017 -8.491 -12.284 1.00 59.59 212 PRO A O 1
ATOM 1595 N N . TYR A 1 213 ? 13.765 -7.819 -10.541 1.00 63.56 213 TYR A N 1
ATOM 1596 C CA . TYR A 1 213 ? 14.620 -6.704 -10.113 1.00 63.56 213 TYR A CA 1
ATOM 1597 C C . TYR A 1 213 ? 15.462 -7.022 -8.872 1.00 63.56 213 TYR A C 1
ATOM 1599 O O . TYR A 1 213 ? 16.060 -6.114 -8.307 1.00 63.56 213 TYR A O 1
ATOM 1607 N N . GLU A 1 214 ? 15.480 -8.282 -8.424 1.00 73.56 214 GLU A N 1
ATOM 1608 C CA . GLU A 1 214 ? 16.201 -8.715 -7.220 1.00 73.56 214 GLU A CA 1
ATOM 1609 C C . GLU A 1 214 ? 15.862 -7.866 -5.977 1.00 73.56 214 GLU A C 1
ATOM 1611 O O . GLU A 1 214 ? 16.731 -7.498 -5.186 1.00 73.56 214 GLU A O 1
ATOM 1616 N N . ALA A 1 215 ? 14.572 -7.576 -5.774 1.00 78.12 215 ALA A N 1
ATOM 1617 C CA . ALA A 1 215 ? 14.101 -6.767 -4.656 1.00 78.12 215 ALA A CA 1
ATOM 1618 C C . ALA A 1 215 ? 14.425 -7.432 -3.308 1.00 78.12 215 ALA A C 1
ATOM 1620 O O . ALA A 1 215 ? 13.987 -8.565 -3.089 1.00 78.12 215 ALA A O 1
ATOM 1621 N N . PRO A 1 216 ? 15.154 -6.766 -2.389 1.00 86.81 216 PRO A N 1
ATOM 1622 C CA . PRO A 1 216 ? 15.448 -7.322 -1.072 1.00 86.81 216 PRO A CA 1
ATOM 1623 C C . PRO A 1 216 ? 14.167 -7.647 -0.303 1.00 86.81 216 PRO A C 1
ATOM 1625 O O . PRO A 1 216 ? 13.270 -6.816 -0.200 1.00 86.81 216 PRO A O 1
ATOM 1628 N N . GLY A 1 217 ? 14.093 -8.823 0.312 1.00 87.00 217 GLY A N 1
ATOM 1629 C CA . GLY A 1 217 ? 12.943 -9.257 1.103 1.00 87.00 217 GLY A CA 1
ATOM 1630 C C . GLY A 1 217 ? 12.594 -8.301 2.245 1.00 87.00 217 GLY A C 1
ATOM 1631 O O . GLY A 1 217 ? 11.422 -8.074 2.530 1.00 87.00 217 GLY A O 1
ATOM 1632 N N . ALA A 1 218 ? 13.606 -7.679 2.857 1.00 90.88 218 ALA A N 1
ATOM 1633 C CA . ALA A 1 218 ? 13.422 -6.656 3.885 1.00 90.88 218 ALA A CA 1
ATOM 1634 C C . ALA A 1 218 ? 12.666 -5.410 3.381 1.00 90.88 218 ALA A C 1
ATOM 1636 O O . ALA A 1 218 ? 11.999 -4.742 4.172 1.00 90.88 218 ALA A O 1
ATOM 1637 N N . LEU A 1 219 ? 12.711 -5.123 2.074 1.00 87.81 219 LEU A N 1
ATOM 1638 C CA . LEU A 1 219 ? 11.926 -4.047 1.469 1.00 87.81 219 LEU A CA 1
ATOM 1639 C C . LEU A 1 219 ? 10.423 -4.352 1.525 1.00 87.81 219 LEU A C 1
ATOM 1641 O O . LEU A 1 219 ? 9.643 -3.437 1.754 1.00 87.81 219 LEU A O 1
ATOM 1645 N N . PHE A 1 220 ? 10.010 -5.620 1.410 1.00 90.50 220 PHE A N 1
ATOM 1646 C CA . PHE A 1 220 ? 8.597 -5.999 1.540 1.00 90.50 220 PHE A CA 1
ATOM 1647 C C . PHE A 1 220 ? 8.060 -5.765 2.953 1.00 90.50 220 PHE A C 1
ATOM 1649 O O . PHE A 1 220 ? 6.925 -5.329 3.094 1.00 90.50 220 PHE A O 1
ATOM 1656 N N . ALA A 1 221 ? 8.857 -6.000 4.000 1.00 94.69 221 ALA A N 1
ATOM 1657 C CA . ALA A 1 221 ? 8.442 -5.696 5.373 1.00 94.69 221 ALA A CA 1
ATOM 1658 C C . ALA A 1 221 ? 8.274 -4.187 5.598 1.00 94.69 221 ALA A C 1
ATOM 1660 O O . ALA A 1 221 ? 7.295 -3.749 6.200 1.00 94.69 221 ALA A O 1
ATOM 1661 N N . GLN A 1 222 ? 9.201 -3.386 5.068 1.00 93.19 222 GLN A N 1
ATOM 1662 C CA . GLN A 1 222 ? 9.114 -1.930 5.132 1.00 93.19 222 GLN A CA 1
ATOM 1663 C C . GLN A 1 222 ? 7.903 -1.396 4.350 1.00 93.19 222 GLN A C 1
ATOM 1665 O O . GLN A 1 222 ? 7.158 -0.571 4.871 1.00 93.19 222 GLN A O 1
ATOM 1670 N N . GLN A 1 223 ? 7.685 -1.901 3.137 1.00 91.25 223 GLN A N 1
ATOM 1671 C CA . GLN A 1 223 ? 6.539 -1.582 2.290 1.00 91.25 223 GLN A CA 1
ATOM 1672 C C . GLN A 1 223 ? 5.213 -1.956 2.964 1.00 91.25 223 GLN A C 1
ATOM 1674 O O . GLN A 1 223 ? 4.324 -1.117 3.080 1.00 91.25 223 GLN A O 1
ATOM 1679 N N . ALA A 1 224 ? 5.103 -3.183 3.481 1.00 95.00 224 ALA A N 1
ATOM 1680 C CA . ALA A 1 224 ? 3.915 -3.650 4.188 1.00 95.00 224 ALA A CA 1
ATOM 1681 C C . ALA A 1 224 ? 3.598 -2.771 5.404 1.00 95.00 224 ALA A C 1
ATOM 1683 O O . ALA A 1 224 ? 2.436 -2.500 5.681 1.00 95.00 224 ALA A O 1
ATOM 1684 N N . ALA A 1 225 ? 4.616 -2.278 6.119 1.00 98.00 225 ALA A N 1
ATOM 1685 C CA . ALA A 1 225 ? 4.405 -1.349 7.225 1.00 98.00 225 ALA A CA 1
ATOM 1686 C C . ALA A 1 225 ? 3.870 0.020 6.765 1.00 98.00 225 ALA A C 1
ATOM 1688 O O . ALA A 1 225 ? 3.054 0.611 7.473 1.00 98.00 225 ALA A O 1
ATOM 1689 N N . VAL A 1 226 ? 4.306 0.523 5.602 1.00 95.75 226 VAL A N 1
ATOM 1690 C CA . VAL A 1 226 ? 3.796 1.775 5.014 1.00 95.75 226 VAL A CA 1
ATOM 1691 C C . VAL A 1 226 ? 2.330 1.634 4.625 1.00 95.75 226 VAL A C 1
ATOM 1693 O O . VAL A 1 226 ? 1.515 2.425 5.101 1.00 95.75 226 VAL A O 1
ATOM 1696 N N . GLU A 1 227 ? 1.995 0.613 3.834 1.00 95.06 227 GLU A N 1
ATOM 1697 C CA . GLU A 1 227 ? 0.618 0.355 3.388 1.00 95.06 227 GLU A CA 1
ATOM 1698 C C . GLU A 1 227 ? -0.321 0.151 4.579 1.00 95.06 227 GLU A C 1
ATOM 1700 O O . GLU A 1 227 ? -1.364 0.798 4.696 1.00 95.06 227 GLU A O 1
ATOM 1705 N N . LEU A 1 228 ? 0.091 -0.685 5.535 1.00 98.12 228 LEU A N 1
ATOM 1706 C CA . LEU A 1 228 ? -0.736 -1.016 6.685 1.00 98.12 228 LEU A CA 1
ATOM 1707 C C . LEU A 1 228 ? -0.962 0.188 7.604 1.00 98.12 228 LEU A C 1
ATOM 1709 O O . LEU A 1 228 ? -2.067 0.366 8.111 1.00 98.12 228 LEU A O 1
ATOM 1713 N N . LEU A 1 229 ? 0.046 1.045 7.812 1.00 98.69 229 LEU A N 1
ATOM 1714 C CA . LEU A 1 229 ? -0.127 2.247 8.631 1.00 98.69 229 LEU A CA 1
ATOM 1715 C C . LEU A 1 229 ? -0.994 3.297 7.926 1.00 98.69 229 LEU A C 1
ATOM 1717 O O . LEU A 1 229 ? -1.826 3.926 8.583 1.00 98.69 229 LEU A O 1
ATOM 1721 N N . ALA A 1 230 ? -0.823 3.478 6.613 1.00 97.19 230 ALA A N 1
ATOM 1722 C CA . ALA A 1 230 ? -1.629 4.400 5.818 1.00 97.19 230 ALA A CA 1
ATOM 1723 C C . ALA A 1 230 ? -3.111 3.993 5.827 1.00 97.19 230 ALA A C 1
ATOM 1725 O O . ALA A 1 230 ? -3.974 4.788 6.199 1.00 97.19 230 ALA A O 1
ATOM 1726 N N . HIS A 1 231 ? -3.406 2.728 5.533 1.00 98.31 231 HIS A N 1
ATOM 1727 C CA . HIS A 1 231 ? -4.779 2.228 5.525 1.00 98.31 231 HIS A CA 1
ATOM 1728 C C . HIS A 1 231 ? -5.362 2.027 6.926 1.00 98.31 231 HIS A C 1
ATOM 1730 O O . HIS A 1 231 ? -6.556 2.235 7.137 1.00 98.31 231 HIS A O 1
ATOM 1736 N N . GLY A 1 232 ? -4.530 1.742 7.928 1.00 98.56 232 GLY A N 1
ATOM 1737 C CA . GLY A 1 232 ? -4.932 1.815 9.330 1.00 98.56 232 GLY A CA 1
ATOM 1738 C C . GLY A 1 232 ? -5.392 3.221 9.727 1.00 98.56 232 GLY A C 1
ATOM 1739 O O . GLY A 1 232 ? -6.383 3.371 10.445 1.00 98.56 232 GLY A O 1
ATOM 1740 N N . TRP A 1 233 ? -4.720 4.266 9.231 1.00 98.62 233 TRP A N 1
ATOM 1741 C CA . TRP A 1 233 ? -5.145 5.653 9.431 1.00 98.62 233 TRP A CA 1
ATOM 1742 C C . TRP A 1 233 ? -6.476 5.943 8.726 1.00 98.62 233 TRP A C 1
ATOM 1744 O O . TRP A 1 233 ? -7.372 6.531 9.341 1.00 98.62 233 TRP A O 1
ATOM 1754 N N . ASP A 1 234 ? -6.638 5.475 7.483 1.00 98.38 234 ASP A N 1
ATOM 1755 C CA . ASP A 1 234 ? -7.887 5.596 6.719 1.00 98.38 234 ASP A CA 1
ATOM 1756 C C . ASP A 1 234 ? -9.057 4.932 7.470 1.00 98.38 234 ASP A C 1
ATOM 1758 O O . ASP A 1 234 ? -10.128 5.529 7.623 1.00 98.38 234 ASP A O 1
ATOM 1762 N N . LEU A 1 235 ? -8.829 3.743 8.038 1.00 98.75 235 LEU A N 1
ATOM 1763 C CA . LEU A 1 235 ? -9.795 3.024 8.867 1.00 98.75 235 LEU A CA 1
ATOM 1764 C C . LEU A 1 235 ? -10.125 3.799 10.149 1.00 98.75 235 LEU A C 1
ATOM 1766 O O . LEU A 1 235 ? -11.296 3.974 10.490 1.00 98.75 235 LEU A O 1
ATOM 1770 N N . ALA A 1 236 ? -9.117 4.322 10.850 1.00 98.50 236 ALA A N 1
ATOM 1771 C CA . ALA A 1 236 ? -9.332 5.097 12.069 1.00 98.50 236 ALA A CA 1
ATOM 1772 C C . ALA A 1 236 ? -10.176 6.350 11.788 1.00 98.50 236 ALA A C 1
ATOM 1774 O O . ALA A 1 236 ? -11.078 6.683 12.561 1.00 98.50 236 ALA A O 1
ATOM 1775 N N . ARG A 1 237 ? -9.948 7.018 10.652 1.00 98.12 237 ARG A N 1
ATOM 1776 C CA . ARG A 1 237 ? -10.795 8.122 10.182 1.00 98.12 237 ARG A CA 1
ATOM 1777 C C . ARG A 1 237 ? -12.206 7.683 9.850 1.00 98.12 237 ARG A C 1
ATOM 1779 O O . ARG A 1 237 ? -13.141 8.311 10.346 1.00 98.12 237 ARG A O 1
ATOM 1786 N N . ALA A 1 238 ? -12.357 6.603 9.091 1.00 98.12 238 ALA A N 1
ATOM 1787 C CA . ALA A 1 238 ? -13.659 6.069 8.724 1.00 98.12 238 ALA A CA 1
ATOM 1788 C C . ALA A 1 238 ? -14.499 5.727 9.957 1.00 98.12 238 ALA A C 1
ATOM 1790 O O . ALA A 1 238 ? -15.700 5.969 9.936 1.00 98.12 238 ALA A O 1
ATOM 1791 N N . LEU A 1 239 ? -13.879 5.246 11.043 1.00 97.81 239 LEU A N 1
ATOM 1792 C CA . LEU A 1 239 ? -14.543 4.887 12.301 1.00 97.81 239 LEU A CA 1
ATOM 1793 C C . LEU A 1 239 ? -14.770 6.070 13.256 1.00 97.81 239 LEU A C 1
ATOM 1795 O O . LEU A 1 239 ? -15.663 5.992 14.100 1.00 97.81 239 LEU A O 1
ATOM 1799 N N . GLY A 1 240 ? -14.022 7.168 13.114 1.00 97.38 240 GLY A N 1
ATOM 1800 C CA . GLY A 1 240 ? -13.972 8.256 14.100 1.00 97.38 240 GLY A CA 1
ATOM 1801 C C . GLY A 1 240 ? -13.072 7.948 15.307 1.00 97.38 240 GLY A C 1
ATOM 1802 O O . GLY A 1 240 ? -13.230 8.549 16.368 1.00 97.38 240 GLY A O 1
ATOM 1803 N N . ALA A 1 241 ? -12.141 7.006 15.157 1.00 97.50 241 ALA A N 1
ATOM 1804 C CA . ALA A 1 241 ? -11.180 6.599 16.173 1.00 97.50 241 ALA A CA 1
ATOM 1805 C C . ALA A 1 241 ? -9.925 7.509 16.186 1.00 97.50 241 ALA A C 1
ATOM 1807 O O . ALA A 1 241 ? -9.671 8.256 15.227 1.00 97.50 241 ALA A O 1
ATOM 1808 N N . PRO A 1 242 ? -9.108 7.463 17.259 1.00 96.75 242 PRO A N 1
ATOM 1809 C CA . PRO A 1 242 ? -7.812 8.139 17.296 1.00 96.75 242 PRO A CA 1
ATOM 1810 C C . PRO A 1 242 ? -6.866 7.649 16.188 1.00 96.75 242 PRO A C 1
ATOM 1812 O O . PRO A 1 242 ? -6.738 6.449 15.970 1.00 96.75 242 PRO A O 1
ATOM 1815 N N . THR A 1 243 ? -6.155 8.570 15.529 1.00 96.69 243 THR A N 1
ATOM 1816 C CA . THR A 1 243 ? -5.199 8.256 14.443 1.00 96.69 243 THR A CA 1
ATOM 1817 C C . THR A 1 243 ? -3.743 8.188 14.871 1.00 96.69 243 THR A C 1
ATOM 1819 O O . THR A 1 243 ? -2.877 7.967 14.031 1.00 96.69 243 THR A O 1
ATOM 1822 N N . GLY A 1 244 ? -3.448 8.341 16.162 1.00 94.88 244 GLY A N 1
ATOM 1823 C CA . GLY A 1 244 ? -2.103 8.164 16.717 1.00 94.88 244 GLY A CA 1
ATOM 1824 C C . GLY A 1 244 ? -1.668 6.695 16.742 1.00 94.88 244 GLY A C 1
ATOM 1825 O O . GLY A 1 244 ? -1.392 6.159 17.812 1.00 94.88 244 GLY A O 1
ATOM 1826 N N . LEU A 1 245 ? -1.670 6.031 15.586 1.00 97.88 245 LEU A N 1
ATOM 1827 C CA . LEU A 1 245 ? -1.296 4.631 15.420 1.00 97.88 245 LEU A CA 1
ATOM 1828 C C . LEU A 1 245 ? 0.228 4.480 15.433 1.00 97.88 245 LEU A C 1
ATOM 1830 O O . LEU A 1 245 ? 0.936 5.292 14.836 1.00 97.88 245 LEU A O 1
ATOM 1834 N N . ALA A 1 246 ? 0.706 3.433 16.112 1.00 97.94 246 ALA A N 1
ATOM 1835 C CA . ALA A 1 246 ? 2.117 3.054 16.212 1.00 97.94 246 ALA A CA 1
ATOM 1836 C C . ALA A 1 246 ? 3.079 4.248 16.442 1.00 97.94 246 ALA A C 1
ATOM 1838 O O . ALA A 1 246 ? 4.044 4.417 15.686 1.00 97.94 246 ALA A O 1
ATOM 1839 N N . PRO A 1 247 ? 2.830 5.113 17.450 1.00 97.50 247 PRO A N 1
ATOM 1840 C CA . PRO A 1 247 ? 3.552 6.379 17.627 1.00 97.50 247 PRO A CA 1
ATOM 1841 C C . PRO A 1 247 ? 5.076 6.217 17.758 1.00 97.50 247 PRO A C 1
ATOM 1843 O O . PRO A 1 247 ? 5.825 7.121 17.404 1.00 97.50 247 PRO A O 1
ATOM 1846 N N . GLU A 1 248 ? 5.544 5.064 18.225 1.00 97.81 248 GLU A N 1
ATOM 1847 C CA . GLU A 1 248 ? 6.955 4.705 18.370 1.00 97.81 248 GLU A CA 1
ATOM 1848 C C . GLU A 1 248 ? 7.699 4.443 17.049 1.00 97.81 248 GLU A C 1
ATOM 1850 O O . GLU A 1 248 ? 8.931 4.444 17.044 1.00 97.81 248 GLU A O 1
ATOM 1855 N N . VAL A 1 249 ? 6.983 4.187 15.948 1.00 98.56 249 VAL A N 1
ATOM 1856 C CA . VAL A 1 249 ? 7.576 3.875 14.632 1.00 98.56 249 VAL A CA 1
ATOM 1857 C C . VAL A 1 249 ? 6.981 4.686 13.483 1.00 98.56 249 VAL A C 1
ATOM 1859 O O . VAL A 1 249 ? 7.537 4.673 12.390 1.00 98.56 249 VAL A O 1
ATOM 1862 N N . ALA A 1 250 ? 5.896 5.432 13.698 1.00 98.38 250 ALA A N 1
ATOM 1863 C CA . ALA A 1 250 ? 5.202 6.146 12.627 1.00 98.38 250 ALA A CA 1
ATOM 1864 C C . ALA A 1 250 ? 6.097 7.142 11.860 1.00 98.38 250 ALA A C 1
ATOM 1866 O O . ALA A 1 250 ? 5.972 7.278 10.644 1.00 98.38 250 ALA A O 1
ATOM 1867 N N . ASP A 1 251 ? 7.047 7.789 12.539 1.00 97.81 251 ASP A N 1
ATOM 1868 C CA . ASP A 1 251 ? 8.009 8.695 11.894 1.00 97.81 251 ASP A CA 1
ATOM 1869 C C . ASP A 1 251 ? 9.004 7.955 10.993 1.00 97.81 251 ASP A C 1
ATOM 1871 O O . ASP A 1 251 ? 9.413 8.467 9.950 1.00 97.81 251 ASP A O 1
ATOM 1875 N N . GLU A 1 252 ? 9.366 6.729 11.364 1.00 97.56 252 GLU A N 1
ATOM 1876 C CA . GLU A 1 252 ? 10.214 5.865 10.548 1.00 97.56 252 GLU A CA 1
ATOM 1877 C C . GLU A 1 252 ? 9.460 5.328 9.333 1.00 97.56 252 GLU A C 1
ATOM 1879 O O . GLU A 1 252 ? 10.020 5.281 8.240 1.00 97.56 252 GLU A O 1
ATOM 1884 N N . VAL A 1 253 ? 8.174 5.007 9.492 1.00 97.88 253 VAL A N 1
ATOM 1885 C CA . VAL A 1 253 ? 7.306 4.631 8.370 1.00 97.88 253 VAL A CA 1
ATOM 1886 C C . VAL A 1 253 ? 7.142 5.802 7.394 1.00 97.88 253 VAL A C 1
ATOM 1888 O O . VAL A 1 253 ? 7.235 5.606 6.185 1.00 97.88 253 VAL A O 1
ATOM 1891 N N . LEU A 1 254 ? 6.994 7.040 7.880 1.00 96.88 254 LEU A N 1
ATOM 1892 C CA . LEU A 1 254 ? 7.012 8.232 7.022 1.00 96.88 254 LEU A CA 1
ATOM 1893 C C . LEU A 1 254 ? 8.349 8.392 6.281 1.00 96.88 254 LEU A C 1
ATOM 1895 O O . LEU A 1 254 ? 8.358 8.691 5.085 1.00 96.88 254 LEU A O 1
ATOM 1899 N N . ALA A 1 255 ? 9.480 8.196 6.962 1.00 94.44 255 ALA A N 1
ATOM 1900 C CA . ALA A 1 255 ? 10.790 8.249 6.317 1.00 94.44 255 ALA A CA 1
ATOM 1901 C C . ALA A 1 255 ? 10.934 7.167 5.231 1.00 94.44 255 ALA A C 1
ATOM 1903 O O . ALA A 1 255 ? 11.424 7.457 4.138 1.00 94.44 255 ALA A O 1
ATOM 1904 N N . ALA A 1 256 ? 10.443 5.954 5.498 1.00 89.69 256 ALA A N 1
ATOM 1905 C CA . ALA A 1 256 ? 10.387 4.866 4.531 1.00 89.69 256 ALA A CA 1
ATOM 1906 C C . ALA A 1 256 ? 9.521 5.225 3.316 1.00 89.69 256 ALA A C 1
ATOM 1908 O O . ALA A 1 256 ? 9.994 5.128 2.186 1.00 89.69 256 ALA A O 1
ATOM 1909 N N . ALA A 1 257 ? 8.305 5.733 3.532 1.00 89.81 257 ALA A N 1
ATOM 1910 C CA . ALA A 1 257 ? 7.410 6.161 2.460 1.00 89.81 257 ALA A CA 1
ATOM 1911 C C . ALA A 1 257 ? 8.054 7.237 1.571 1.00 89.81 257 ALA A C 1
ATOM 1913 O O . ALA A 1 257 ? 7.952 7.169 0.350 1.00 89.81 257 ALA A O 1
ATOM 1914 N N . ARG A 1 258 ? 8.782 8.201 2.155 1.00 87.81 258 ARG A N 1
ATOM 1915 C CA . ARG A 1 258 ? 9.545 9.198 1.381 1.00 87.81 258 ARG A CA 1
ATOM 1916 C C . ARG A 1 258 ? 10.675 8.572 0.565 1.00 87.81 258 ARG A C 1
ATOM 1918 O O . ARG A 1 258 ? 10.924 9.019 -0.550 1.00 87.81 258 ARG A O 1
ATOM 1925 N N . GLY A 1 259 ? 11.352 7.558 1.100 1.00 82.12 259 GLY A N 1
ATOM 1926 C CA . GLY A 1 259 ? 12.404 6.832 0.388 1.00 82.12 259 GLY A CA 1
ATOM 1927 C C . GLY A 1 259 ? 11.875 5.996 -0.780 1.00 82.12 259 GLY A C 1
ATOM 1928 O O . GLY A 1 259 ? 12.477 6.002 -1.850 1.00 82.12 259 GLY A O 1
ATOM 1929 N N . ILE A 1 260 ? 10.742 5.316 -0.590 1.00 79.00 260 ILE A N 1
ATOM 1930 C CA . ILE A 1 260 ? 10.139 4.423 -1.590 1.00 79.00 260 ILE A CA 1
ATOM 1931 C C . ILE A 1 260 ? 9.377 5.229 -2.655 1.00 79.00 260 ILE A C 1
ATOM 1933 O O . ILE A 1 260 ? 9.526 4.986 -3.851 1.00 79.00 260 ILE A O 1
ATOM 1937 N N . TYR A 1 261 ? 8.592 6.225 -2.235 1.00 79.06 261 TYR A N 1
ATOM 1938 C CA . TYR A 1 261 ? 7.637 6.945 -3.086 1.00 79.06 261 TYR A CA 1
ATOM 1939 C C . TYR A 1 261 ? 8.012 8.397 -3.377 1.00 79.06 261 TYR A C 1
ATOM 1941 O O . TYR A 1 261 ? 7.239 9.114 -4.012 1.00 79.06 261 TYR A O 1
ATOM 1949 N N . GLY A 1 262 ? 9.180 8.866 -2.934 1.00 74.56 262 GLY A N 1
ATOM 1950 C CA . GLY A 1 262 ? 9.591 10.266 -3.090 1.00 74.56 262 GLY A CA 1
ATOM 1951 C C . GLY A 1 262 ? 9.634 10.745 -4.540 1.00 74.56 262 GLY A C 1
ATOM 1952 O O . GLY A 1 262 ? 9.330 11.903 -4.809 1.00 74.56 262 GLY A O 1
ATOM 1953 N N . ALA A 1 263 ? 9.968 9.846 -5.469 1.00 68.62 263 ALA A N 1
ATOM 1954 C CA . ALA A 1 263 ? 9.987 10.120 -6.904 1.00 68.62 263 ALA A CA 1
ATOM 1955 C C . ALA A 1 263 ? 8.676 9.748 -7.622 1.00 68.62 263 ALA A C 1
ATOM 1957 O O . ALA A 1 263 ? 8.567 9.971 -8.827 1.00 68.62 263 ALA A O 1
ATOM 1958 N N . ALA A 1 264 ? 7.696 9.166 -6.918 1.00 65.88 264 ALA A N 1
ATOM 1959 C CA . ALA A 1 264 ? 6.434 8.767 -7.526 1.00 65.88 264 ALA A CA 1
ATOM 1960 C C . ALA A 1 264 ? 5.625 10.016 -7.932 1.00 65.88 264 ALA A C 1
ATOM 1962 O O . ALA A 1 264 ? 5.475 10.938 -7.119 1.00 65.88 264 ALA A O 1
ATOM 1963 N N . PRO A 1 265 ? 5.106 10.074 -9.172 1.00 64.38 265 PRO A N 1
ATOM 1964 C CA . PRO A 1 265 ? 4.315 11.206 -9.634 1.00 64.38 265 PRO A CA 1
ATOM 1965 C C . PRO A 1 265 ? 3.049 11.371 -8.782 1.00 64.38 265 PRO A C 1
ATOM 1967 O O . PRO A 1 265 ? 2.359 10.407 -8.465 1.00 64.38 265 PRO A O 1
ATOM 1970 N N . ARG A 1 266 ? 2.735 12.618 -8.419 1.00 74.12 266 ARG A N 1
ATOM 1971 C CA . ARG A 1 266 ? 1.547 12.990 -7.633 1.00 74.12 266 ARG A CA 1
ATOM 1972 C C . ARG A 1 266 ? 0.518 13.646 -8.547 1.00 74.12 266 ARG A C 1
ATOM 1974 O O . ARG A 1 266 ? 0.386 14.868 -8.568 1.00 74.12 266 ARG A O 1
ATOM 1981 N N . THR A 1 267 ? -0.117 12.835 -9.386 1.00 67.88 267 THR A N 1
ATOM 1982 C CA . THR A 1 267 ? -1.088 13.296 -10.392 1.00 67.88 267 THR A CA 1
ATOM 1983 C C . THR A 1 267 ? -2.518 13.016 -9.945 1.00 67.88 267 THR A C 1
ATOM 1985 O O . THR A 1 267 ? -2.765 12.091 -9.176 1.00 67.88 267 THR A O 1
ATOM 1988 N N . GLU A 1 268 ? -3.464 13.838 -10.397 1.00 58.22 268 GLU A N 1
ATOM 1989 C CA . GLU A 1 268 ? -4.888 13.634 -10.122 1.00 58.22 268 GLU A CA 1
ATOM 1990 C C . GLU A 1 268 ? -5.353 12.299 -10.730 1.00 58.22 268 GLU A C 1
ATOM 1992 O O . GLU A 1 268 ? -5.133 12.047 -11.914 1.00 58.22 268 GLU A O 1
ATOM 1997 N N . GLY A 1 269 ? -5.948 11.428 -9.907 1.00 54.88 269 GLY A N 1
ATOM 1998 C CA . GLY A 1 269 ? -6.323 10.062 -10.293 1.00 54.88 269 GLY A CA 1
ATOM 1999 C C . GLY A 1 269 ? -5.181 9.037 -10.273 1.00 54.88 269 GLY A C 1
ATOM 2000 O O . GLY A 1 269 ? -5.403 7.899 -10.680 1.00 54.88 269 GLY A O 1
ATOM 2001 N N . GLY A 1 270 ? -3.981 9.422 -9.824 1.00 60.97 270 GLY A N 1
ATOM 2002 C CA . GLY A 1 270 ? -2.861 8.504 -9.625 1.00 60.97 270 GLY A CA 1
ATOM 2003 C C . GLY A 1 270 ? -2.850 7.824 -8.251 1.00 60.97 270 GLY A C 1
ATOM 2004 O O . GLY A 1 270 ? -3.650 8.142 -7.372 1.00 60.97 270 GLY A O 1
ATOM 2005 N N . SER A 1 271 ? -1.884 6.927 -8.045 1.00 65.62 271 SER A N 1
ATOM 2006 C CA . SER A 1 271 ? -1.701 6.109 -6.831 1.00 65.62 271 SER A CA 1
ATOM 2007 C C . SER A 1 271 ? -1.564 6.949 -5.554 1.00 65.62 271 SER A C 1
ATOM 2009 O O . SER A 1 271 ? -1.921 6.508 -4.464 1.00 65.62 271 SER A O 1
ATOM 2011 N N . PHE A 1 272 ? -1.072 8.185 -5.687 1.00 75.38 272 PHE A N 1
ATOM 2012 C CA . PHE A 1 272 ? -0.993 9.147 -4.597 1.00 75.38 272 PHE A CA 1
ATOM 2013 C C . PHE A 1 272 ? -1.529 10.511 -5.025 1.00 75.38 272 PHE A C 1
ATOM 2015 O O . PHE A 1 272 ? -1.055 11.105 -5.999 1.00 75.38 272 PHE A O 1
ATOM 2022 N N . ALA A 1 273 ? -2.434 11.059 -4.218 1.00 81.00 273 ALA A N 1
ATOM 2023 C CA . ALA A 1 273 ? -2.829 12.455 -4.319 1.00 81.00 273 ALA A CA 1
ATOM 2024 C C . ALA A 1 273 ? -1.652 13.395 -3.947 1.00 81.00 273 ALA A C 1
ATOM 2026 O O . ALA A 1 273 ? -0.661 12.956 -3.337 1.00 81.00 273 ALA A O 1
ATOM 2027 N N . PRO A 1 274 ? -1.722 14.692 -4.313 1.00 84.62 274 PRO A N 1
ATOM 2028 C CA . PRO A 1 274 ? -0.733 15.682 -3.891 1.00 84.62 274 PRO A CA 1
ATOM 2029 C C . PRO A 1 274 ? -0.535 15.697 -2.370 1.00 84.62 274 PRO A C 1
ATOM 2031 O O . PRO A 1 274 ? -1.511 15.665 -1.624 1.00 84.62 274 PRO A O 1
ATOM 2034 N N . GLU A 1 275 ? 0.723 15.779 -1.917 1.00 90.06 275 GLU A N 1
ATOM 2035 C CA . GLU A 1 275 ? 1.053 15.930 -0.491 1.00 90.06 275 GLU A CA 1
ATOM 2036 C C . GLU A 1 275 ? 0.328 17.150 0.095 1.00 90.06 275 GLU A C 1
ATOM 2038 O O . GLU A 1 275 ? 0.308 18.237 -0.494 1.00 90.06 275 GLU A O 1
ATOM 2043 N N . ARG A 1 276 ? -0.261 16.965 1.277 1.00 91.81 276 ARG A N 1
ATOM 2044 C CA . ARG A 1 276 ? -0.982 17.997 2.022 1.00 91.81 276 ARG A CA 1
ATOM 2045 C C . ARG A 1 276 ? -0.170 18.435 3.244 1.00 91.81 276 ARG A C 1
ATOM 2047 O O . ARG A 1 276 ? 0.602 17.648 3.790 1.00 91.81 276 ARG A O 1
ATOM 2054 N N . PRO A 1 277 ? -0.329 19.684 3.717 1.00 93.56 277 PRO A N 1
ATOM 2055 C CA . PRO A 1 277 ? 0.284 20.103 4.969 1.00 93.56 277 PRO A CA 1
ATOM 2056 C C . PRO A 1 277 ? -0.383 19.381 6.145 1.00 93.56 277 PRO A C 1
ATOM 2058 O O . PRO A 1 277 ? -1.598 19.467 6.330 1.00 93.56 277 PRO A O 1
ATOM 2061 N N . ALA A 1 278 ? 0.417 18.701 6.965 1.00 94.00 278 ALA A N 1
ATOM 2062 C CA . ALA A 1 278 ? -0.061 18.146 8.225 1.00 94.00 278 ALA A CA 1
ATOM 2063 C C . ALA A 1 278 ? -0.335 19.276 9.244 1.00 94.00 278 ALA A C 1
ATOM 2065 O O . ALA A 1 278 ? 0.412 20.261 9.264 1.00 94.00 278 ALA A O 1
ATOM 2066 N N . PRO A 1 279 ? -1.360 19.150 10.110 1.00 89.94 279 PRO A N 1
ATOM 2067 C CA . PRO A 1 279 ? -1.597 20.104 11.191 1.00 89.94 279 PRO A CA 1
ATOM 2068 C C . PRO A 1 279 ? -0.379 20.277 12.110 1.00 89.94 279 PRO A C 1
ATOM 2070 O O . PRO A 1 279 ? 0.406 19.349 12.316 1.00 89.94 279 PRO A O 1
ATOM 2073 N N . GLU A 1 280 ? -0.236 21.457 12.714 1.00 90.94 280 GLU A N 1
ATOM 2074 C CA . GLU A 1 280 ? 0.803 21.681 13.722 1.00 90.94 280 GLU A CA 1
ATOM 2075 C C . GLU A 1 280 ? 0.599 20.731 14.915 1.00 90.94 280 GLU A C 1
ATOM 2077 O O . GLU A 1 280 ? -0.510 20.586 15.429 1.00 90.94 280 GLU A O 1
ATOM 2082 N N . GLY A 1 281 ? 1.666 20.042 15.330 1.00 90.75 281 GLY A N 1
ATOM 2083 C CA . GLY A 1 281 ? 1.604 19.032 16.392 1.00 90.75 281 GLY A CA 1
ATOM 2084 C C . GLY A 1 281 ? 1.011 17.679 15.975 1.00 90.75 281 GLY A C 1
ATOM 2085 O O . GLY A 1 281 ? 0.812 16.828 16.841 1.00 90.75 281 GLY A O 1
ATOM 2086 N N . ALA A 1 282 ? 0.743 17.456 14.683 1.00 93.62 282 ALA A N 1
ATOM 2087 C CA . ALA A 1 282 ? 0.271 16.172 14.170 1.00 93.62 282 ALA A CA 1
ATOM 2088 C C . ALA A 1 282 ? 1.259 15.028 14.468 1.00 93.62 282 ALA A C 1
ATOM 2090 O O . ALA A 1 282 ? 2.477 15.176 14.318 1.00 93.62 282 ALA A O 1
ATOM 2091 N N . GLY A 1 283 ? 0.721 13.868 14.860 1.00 95.81 283 GLY A N 1
ATOM 2092 C CA . GLY A 1 283 ? 1.515 12.665 15.105 1.00 95.81 283 GLY A CA 1
ATOM 2093 C C . GLY A 1 283 ? 2.116 12.091 13.818 1.00 95.81 283 GLY A C 1
ATOM 2094 O O . GLY A 1 283 ? 1.747 12.478 12.710 1.00 95.81 283 GLY A O 1
ATOM 2095 N N . GLY A 1 284 ? 3.044 11.139 13.945 1.00 97.44 284 GLY A N 1
ATOM 2096 C CA . GLY A 1 284 ? 3.713 10.522 12.791 1.00 97.44 284 GLY A CA 1
ATOM 2097 C C . GLY A 1 284 ? 2.753 9.919 11.761 1.00 97.44 284 GLY A C 1
ATOM 2098 O O . GLY A 1 284 ? 2.923 10.146 10.568 1.00 97.44 284 GLY A O 1
ATOM 2099 N N . ALA A 1 285 ? 1.697 9.235 12.211 1.00 97.94 285 ALA A N 1
ATOM 2100 C CA . ALA A 1 285 ? 0.706 8.625 11.323 1.00 97.94 285 ALA A CA 1
ATOM 2101 C C . ALA A 1 285 ? -0.127 9.673 10.563 1.00 97.94 285 ALA A C 1
ATOM 2103 O O . ALA A 1 285 ? -0.363 9.519 9.370 1.00 97.94 285 ALA A O 1
ATOM 2104 N N . ASP A 1 286 ? -0.500 10.783 11.210 1.00 97.94 286 ASP A N 1
ATOM 2105 C CA . ASP A 1 286 ? -1.179 11.899 10.538 1.00 97.94 286 ASP A CA 1
ATOM 2106 C C . ASP A 1 286 ? -0.259 12.577 9.507 1.00 97.94 286 ASP A C 1
ATOM 2108 O O . ASP A 1 286 ? -0.703 12.955 8.425 1.00 97.94 286 ASP A O 1
ATOM 2112 N N . ARG A 1 287 ? 1.041 12.699 9.809 1.00 97.94 287 ARG A N 1
ATOM 2113 C CA . ARG A 1 287 ? 2.039 13.220 8.860 1.00 97.94 287 ARG A CA 1
ATOM 2114 C C . ARG A 1 287 ? 2.279 12.273 7.683 1.00 97.94 287 ARG A C 1
ATOM 2116 O O . ARG A 1 287 ? 2.476 12.755 6.570 1.00 97.94 287 ARG A O 1
ATOM 2123 N N . LEU A 1 288 ? 2.250 10.956 7.905 1.00 97.31 288 LEU A N 1
ATOM 2124 C CA . LEU A 1 288 ? 2.262 9.956 6.834 1.00 97.31 288 LEU A CA 1
ATOM 2125 C C . LEU A 1 288 ? 1.034 10.104 5.937 1.00 97.31 288 LEU A C 1
ATOM 2127 O O . LEU A 1 288 ? 1.187 10.210 4.725 1.00 97.31 288 LEU A O 1
ATOM 2131 N N . ALA A 1 289 ? -0.162 10.171 6.519 1.00 96.19 289 ALA A N 1
ATOM 2132 C CA . ALA A 1 289 ? -1.400 10.336 5.766 1.00 96.19 289 ALA A CA 1
ATOM 2133 C C . ALA A 1 289 ? -1.368 11.612 4.906 1.00 96.19 289 ALA A C 1
ATOM 2135 O O . ALA A 1 289 ? -1.614 11.555 3.702 1.00 96.19 289 ALA A O 1
ATOM 2136 N N . ALA A 1 290 ? -0.941 12.737 5.488 1.00 95.75 290 ALA A N 1
ATOM 2137 C CA . ALA A 1 290 ? -0.779 14.000 4.771 1.00 95.75 29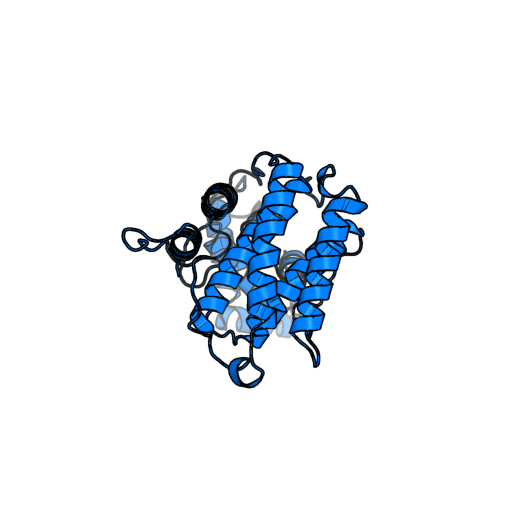0 ALA A CA 1
ATOM 2138 C C . ALA A 1 290 ? 0.250 13.898 3.625 1.00 95.75 290 ALA A C 1
ATOM 2140 O O . ALA A 1 290 ? -0.001 14.377 2.517 1.00 95.75 290 ALA A O 1
ATOM 2141 N N . TYR A 1 291 ? 1.378 13.206 3.845 1.00 94.56 291 TYR A N 1
ATOM 2142 C CA . TYR A 1 291 ? 2.365 12.916 2.797 1.00 94.56 291 TYR A CA 1
ATOM 2143 C C . TYR A 1 291 ? 1.776 12.092 1.644 1.00 94.56 291 TYR A C 1
ATOM 2145 O O . TYR A 1 291 ? 2.129 12.314 0.488 1.00 94.56 291 TYR A O 1
ATOM 2153 N N . LEU A 1 292 ? 0.865 11.162 1.929 1.00 91.38 292 LEU A N 1
ATOM 2154 C CA . LEU A 1 292 ? 0.173 10.332 0.934 1.00 91.38 292 LEU A CA 1
ATOM 2155 C C . LEU A 1 292 ? -1.082 11.007 0.343 1.00 91.38 292 LEU A C 1
ATOM 2157 O O . LEU A 1 292 ? -1.797 10.400 -0.455 1.00 91.38 292 LEU A O 1
ATOM 2161 N N . GLY A 1 293 ? -1.318 12.274 0.693 1.00 90.81 293 GLY A N 1
ATOM 2162 C CA . GLY A 1 293 ? -2.360 13.123 0.119 1.00 90.81 293 GLY A CA 1
ATOM 2163 C C . GLY A 1 293 ? -3.733 13.003 0.778 1.00 90.81 293 GLY A C 1
ATOM 2164 O O . GLY A 1 293 ? -4.729 13.387 0.168 1.00 90.81 293 GLY A O 1
ATOM 2165 N N . ARG A 1 294 ? -3.794 12.488 2.011 1.00 90.44 294 ARG A N 1
ATOM 2166 C CA . ARG A 1 294 ? -5.011 12.464 2.834 1.00 90.44 294 ARG A CA 1
ATOM 2167 C C . ARG A 1 294 ? -5.288 13.793 3.516 1.00 90.44 294 ARG A C 1
ATOM 2169 O O . ARG A 1 294 ? -4.340 14.505 3.915 1.00 90.44 294 ARG A O 1
#

Sequence (294 aa):
MRERGEAALAAGVAADSPAAGPVVAELVAAWLPTQAGTADPPERDDARARRRLLEQLEAAAEPHIERYWQLMCAATGRPQPPRWDAAGAWTAAALRAHPEPGPGVVLPPAPDAQRALYVYERVAAHVTALVDAVPEEALERPTPCDGWTVRQLIDHMTWENLMITSIARDAPRADQDADHLGADHAAAFRESVAGLLAAFTGSGMLTRTYGPYEAPGALFAQQAAVELLAHGWDLARALGAPTGLAPEVADEVLAAARGIYGAAPRTEGGSFAPERPAPEGAGGADRLAAYLGR

InterPro domains:
  IPR017517 Maleylpyruvate isomerase, mycothiol-dependent enzyme [TIGR03083] (122-294)
  IPR017520 Conserved hypothetical protein CHP03086 [TIGR03086] (122-294)
  IPR024344 Mycothiol-dependent maleylpyruvate isomerase, metal-binding domain [PF11716] (122-236)
  IPR034660 DinB/YfiT-like putative metalloenzymes [G3DSA:1.20.120.450] (110-240)
  IPR034660 DinB/YfiT-like putative metalloenzymes [SSF109854] (111-242)

Organism: NCBI:txid1306181

pLDDT: mean 86.67, std 12.19, range [51.16, 98.88]

Foldseek 3Di:
DLVLLVVCVLQVPQLLDPVVLVSLQVVLVVCQVVQPPDDPGDPHAFLVSLVVVLVVLVVCPPPVVLVVQVVVCVVVVHDDDDDSVRSSVSSNSNSVSPSGNDPPDDAFPQDDLVVLLVLLVQLLVQLLVLQVPDDPVQQQFDWPPPPDGVVRLLQQLLVLLVQLLCQLVVHGDRPNVDRQCPPHSSVSSVVSSVSSSCSSPPSCQQDFAGDPVRHHSSLSSLVSSLSSLLSSQRSCVSVVHDSCGSLVCLQVSLVSCCSRCVVRDQDDVDPAHPQADQDVVDGSSSNSNSRRPD

Secondary structure (DSSP, 8-state):
-HHHHHHHHHTT--TTSTTHHHHHHHHHHHHGGGGTTSSS---SSSHHHHHHHHHHHHHHT-HHHHHHHHHHHHHHTPPPPPP-HHHHHHHHHHHHH--S-PSS--PPPPPPHHHHHHHHHHHHHHHHHHHHT--GGGTTSB-SSTT-BHHHHHHHHHHHHHHHHHHHTT-----TTS--STT-HHHHHHHHHHHHHHHHHHS-GGGSEETTTTEEHHHHHHHHHHHHHHHHHHHHHHHT-----STTTHHHHHHHHHHHHTTS---TTSSSPPP-PPPTT--HHHHHHHHTT-